Protein AF-0000000082426407 (afdb_homodimer)

Secondary structure (DSSP, 8-state):
--EEEEEEEEGGG---HHHHHHHHHHHHHHHHHHHHHH-HHHHHHHHHTT--EEEEEES-HHHHHHHHHHHHHTT--EEEEE--SSSSS-TT-EEEEEEEEEEHHHHHHHHTTPEEP-/--EEEEEEEEGGG---HHHHHHHHHHHHHHHHHHHHHH-HHHHHHHHHTT--EEEEEES-HHHHHHHHHHHHHTT--EEEEE--SSSSS-TT-EEEEEEEEEEHHHHHHHHTTPEEP-

Sequence (236 aa):
MEFKQSIVIRSDLKMSCGKIAAQAAHASVTALLEAMERRREWVEAWLNQGQKKVVLEVSSLAELGGLANKAASLGLPHSVISDAGFTELEPGTVTALGVGPAPRDLVDRVTGSLRLLRMEFKQSIVIRSDLKMSCGKIAAQAAHASVTALLEAMERRREWVEAWLNQGQKKVVLEVSSLAELGGLANKAASLGLPHSVISDAGFTELEPGTVTALGVGPAPRDLVDRVTGSLRLLR

Foldseek 3Di:
DAWEKEKEWAPQLVDDPVVRVVQSVV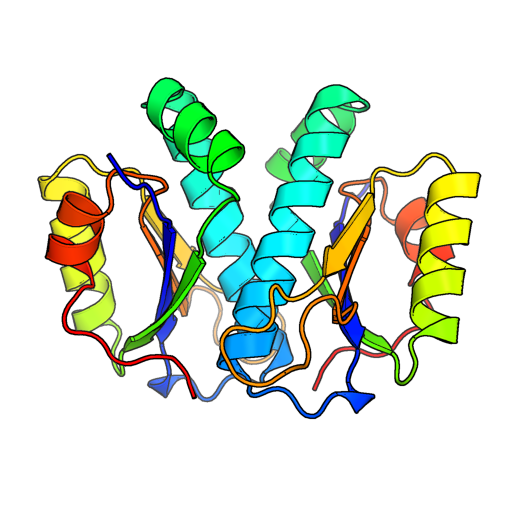FAVQLLVQCCVPPVVLSVRCVVRPHHYFYFYDHDPVLQVQLVVLLVVLVWRKDWDFDCDPDSDHGRHTTMMMTDRDPPVSNCVRDVVTHGDD/DAWEKEKEWAPQLVDDPVVRVVQSVVFAVQLLVQCCVPPVVLSVRCVVRPHHYFYFYDHDPVLQVQLVVLLVVLVWRKDWDFDCPPPRDHGRHTTMMMTDRDPPVSNCVRDVVTDGDD

Radius of gyration: 16.36 Å; Cα contacts (8 Å, |Δi|>4): 542; chains: 2; bounding box: 34×45×41 Å

Nearest PDB structures (foldseek):
  2d3k-assembly1_B  TM=9.738E-01  e=1.039E-17  Pyrococcus horikoshii OT3
  1xty-assembly2_D  TM=9.705E-01  e=1.523E-15  Saccharolobus solfataricus P2
  2zv3-assembly3_F  TM=9.609E-01  e=8.029E-15  Methanocaldococcus jannaschii DSM 2661
  1q7s-assembly3_A  TM=9.358E-01  e=2.327E-14  Homo sapiens
  1rlk-assembly1_A  TM=9.337E-01  e=1.227E-13  Thermoplasma acidophilum

pLDDT: mean 96.01, std 6.46, range [61.06, 98.94]

Organism: NCBI:txid62609

Structure (mmCIF, N/CA/C/O backbone):
data_AF-0000000082426407-model_v1
#
loop_
_entity.id
_entity.type
_entity.pdbx_description
1 polymer 'Peptidyl-tRNA hydrolase'
#
loop_
_atom_site.group_PDB
_atom_site.id
_atom_site.type_symbol
_atom_site.label_atom_id
_atom_site.label_alt_id
_atom_site.label_comp_id
_atom_site.label_asym_id
_atom_site.label_entity_id
_atom_site.label_seq_id
_atom_site.pdbx_PDB_ins_code
_atom_site.Cartn_x
_atom_site.Cartn_y
_atom_site.Cartn_z
_atom_site.occupancy
_atom_site.B_iso_or_equiv
_atom_site.auth_seq_id
_atom_site.auth_comp_id
_atom_site.auth_asym_id
_atom_site.auth_atom_id
_atom_site.pdbx_PDB_model_num
ATOM 1 N N . MET A 1 1 ? 9.852 5.77 21.594 1 92 1 MET A N 1
ATOM 2 C CA . MET A 1 1 ? 9.141 6.598 20.625 1 92 1 MET A CA 1
ATOM 3 C C . MET A 1 1 ? 8.484 5.734 19.547 1 92 1 MET A C 1
ATOM 5 O O . MET A 1 1 ? 9.117 4.82 19 1 92 1 MET A O 1
ATOM 9 N N . GLU A 1 2 ? 7.191 5.996 19.297 1 97.25 2 GLU A N 1
ATOM 10 C CA . GLU A 1 2 ? 6.449 5.191 18.328 1 97.25 2 GLU A CA 1
ATOM 11 C C . GLU A 1 2 ? 6.484 5.824 16.938 1 97.25 2 GLU A C 1
ATOM 13 O O . GLU A 1 2 ? 6.531 7.051 16.812 1 97.25 2 GLU A O 1
ATOM 18 N N . PHE A 1 3 ? 6.52 5.012 15.961 1 98.62 3 PHE A N 1
ATOM 19 C CA . PHE A 1 3 ? 6.531 5.473 14.578 1 98.62 3 PHE A CA 1
ATOM 20 C C . PHE A 1 3 ? 5.328 4.926 13.812 1 98.62 3 PHE A C 1
ATOM 22 O O . PHE A 1 3 ? 4.844 3.83 14.109 1 98.62 3 PHE A O 1
ATOM 29 N N . LYS A 1 4 ? 4.855 5.719 12.859 1 98.69 4 LYS A N 1
ATOM 30 C CA . LYS A 1 4 ? 3.754 5.242 12.023 1 98.69 4 LYS A CA 1
ATOM 31 C C . LYS A 1 4 ? 3.766 5.914 10.656 1 98.69 4 LYS A C 1
ATOM 33 O O . LYS A 1 4 ? 4.508 6.871 10.438 1 98.69 4 LYS A O 1
ATOM 38 N N . GLN A 1 5 ? 3.102 5.398 9.773 1 98.81 5 GLN A N 1
ATOM 39 C CA . GLN A 1 5 ? 2.762 5.996 8.484 1 98.81 5 GLN A CA 1
ATOM 40 C C . GLN A 1 5 ? 1.252 6.156 8.336 1 98.81 5 GLN A C 1
ATOM 42 O O . GLN A 1 5 ? 0.488 5.266 8.711 1 98.81 5 GLN A O 1
ATOM 47 N N . SER A 1 6 ? 0.784 7.273 7.863 1 98.88 6 SER A N 1
ATOM 48 C CA . SER A 1 6 ? -0.624 7.516 7.562 1 98.88 6 SER A CA 1
ATOM 49 C C . SER A 1 6 ? -0.847 7.668 6.059 1 98.88 6 SER A C 1
ATOM 51 O O . SER A 1 6 ? -0.08 8.352 5.383 1 98.88 6 SER A O 1
ATOM 53 N N . ILE A 1 7 ? -1.819 6.992 5.59 1 98.94 7 ILE A N 1
ATOM 54 C CA . ILE A 1 7 ? -2.248 7.094 4.199 1 98.94 7 ILE A CA 1
ATOM 55 C C . ILE A 1 7 ? -3.633 7.734 4.133 1 98.94 7 ILE A C 1
ATOM 57 O O . ILE A 1 7 ? -4.57 7.27 4.785 1 98.94 7 ILE A O 1
ATOM 61 N N . VAL A 1 8 ? -3.777 8.781 3.41 1 98.94 8 VAL A N 1
ATOM 62 C CA . VAL A 1 8 ? -5.023 9.531 3.328 1 98.94 8 VAL A CA 1
ATOM 63 C C . VAL A 1 8 ? -5.629 9.383 1.932 1 98.94 8 VAL A C 1
ATOM 65 O O . VAL A 1 8 ? -4.973 9.68 0.931 1 98.94 8 VAL A O 1
ATOM 68 N N . ILE A 1 9 ? -6.883 8.977 1.89 1 98.69 9 ILE A N 1
ATOM 69 C CA . ILE A 1 9 ? -7.57 8.711 0.632 1 98.69 9 ILE A CA 1
ATOM 70 C C . ILE A 1 9 ? -8.672 9.742 0.412 1 98.69 9 ILE A C 1
ATOM 72 O O . ILE A 1 9 ? -9.398 10.094 1.344 1 98.69 9 ILE A O 1
ATOM 76 N N . ARG A 1 10 ? -8.742 10.25 -0.786 1 97.5 10 ARG A N 1
ATOM 77 C CA . ARG A 1 10 ? -9.883 11.078 -1.16 1 97.5 10 ARG A CA 1
ATOM 78 C C . ARG A 1 10 ? -11.125 10.227 -1.386 1 97.5 10 ARG A C 1
ATOM 80 O O . ARG A 1 10 ? -11.219 9.508 -2.383 1 97.5 10 ARG A O 1
ATOM 87 N N . SER A 1 11 ? -12.055 10.398 -0.558 1 96 11 SER A N 1
ATOM 88 C CA . SER A 1 11 ? -13.234 9.531 -0.584 1 96 11 SER A CA 1
ATOM 89 C C . SER A 1 11 ? -14.336 10.125 -1.456 1 96 11 SER A C 1
ATOM 91 O O . SER A 1 11 ? -15.305 9.438 -1.791 1 96 11 SER A O 1
ATOM 93 N N . ASP A 1 12 ? -14.211 11.32 -1.872 1 95.44 12 ASP A N 1
ATOM 94 C CA . ASP A 1 12 ? -15.211 11.969 -2.715 1 95.44 12 ASP A CA 1
ATOM 95 C C . ASP A 1 12 ? -15.133 11.453 -4.148 1 95.44 12 ASP A C 1
ATOM 97 O O . ASP A 1 12 ? -16.062 11.641 -4.934 1 95.44 12 ASP A O 1
ATOM 101 N N . LEU A 1 13 ? -14.055 10.789 -4.594 1 94.12 13 LEU A N 1
ATOM 102 C CA . LEU A 1 13 ? -13.812 10.359 -5.965 1 94.12 13 LEU A CA 1
ATOM 103 C C . LEU A 1 13 ? -14.57 9.078 -6.277 1 94.12 13 LEU A C 1
ATOM 105 O O . LEU A 1 13 ? -14.688 8.688 -7.438 1 94.12 13 LEU A O 1
ATOM 109 N N . LYS A 1 14 ? -15.25 8.391 -5.371 1 86.88 14 LYS A N 1
ATOM 110 C CA . LYS A 1 14 ? -16.031 7.164 -5.527 1 86.88 14 LYS A CA 1
ATOM 111 C C . LYS A 1 14 ? -15.203 6.078 -6.215 1 86.88 14 LYS A C 1
ATOM 113 O O . LYS A 1 14 ? -15.648 5.488 -7.199 1 86.88 14 LYS A O 1
ATOM 118 N N . MET A 1 15 ? -14.117 5.863 -5.754 1 93.5 15 MET A N 1
ATOM 119 C CA . MET A 1 15 ? -13.242 4.801 -6.238 1 93.5 15 MET A CA 1
ATOM 120 C C . MET A 1 15 ? -13.672 3.447 -5.691 1 93.5 15 MET A C 1
ATOM 122 O O . MET A 1 15 ? -14.188 3.359 -4.574 1 93.5 15 MET A O 1
ATOM 126 N N . SER A 1 16 ? -13.461 2.426 -6.512 1 94.19 16 SER A N 1
ATOM 127 C CA . SER A 1 16 ? -13.672 1.07 -6.016 1 94.19 16 SER A CA 1
ATOM 128 C C . SER A 1 16 ? -12.68 0.726 -4.906 1 94.19 16 SER A C 1
ATOM 130 O O . SER A 1 16 ? -11.656 1.397 -4.75 1 94.19 16 SER A O 1
ATOM 132 N N . CYS A 1 17 ? -12.945 -0.275 -4.141 1 95.69 17 CYS A N 1
ATOM 133 C CA . CYS A 1 17 ? -12.047 -0.706 -3.07 1 95.69 17 CYS A CA 1
ATOM 134 C C . CYS A 1 17 ? -10.695 -1.122 -3.627 1 95.69 17 CYS A C 1
ATOM 136 O O . CYS A 1 17 ? -9.656 -0.822 -3.033 1 95.69 17 CYS A O 1
ATOM 138 N N . GLY A 1 18 ? -10.711 -1.78 -4.75 1 95.88 18 GLY A N 1
ATOM 139 C CA . GLY A 1 18 ? -9.469 -2.168 -5.387 1 95.88 18 GLY A CA 1
ATOM 140 C C . GLY A 1 18 ? -8.609 -0.983 -5.797 1 95.88 18 GLY A C 1
ATOM 141 O O . GLY A 1 18 ? -7.398 -0.983 -5.586 1 95.88 18 GLY A O 1
ATOM 142 N N . LYS A 1 19 ? -9.234 -0.017 -6.391 1 95 19 LYS A N 1
ATOM 143 C CA . LYS A 1 19 ? -8.523 1.195 -6.793 1 95 19 LYS A CA 1
ATOM 144 C C . LYS A 1 19 ? -7.977 1.94 -5.578 1 95 19 LYS A C 1
ATOM 146 O O . LYS A 1 19 ? -6.852 2.443 -5.609 1 95 19 LYS A O 1
ATOM 151 N N . ILE A 1 20 ? -8.758 1.976 -4.531 1 96.75 20 ILE A N 1
ATOM 152 C CA . ILE A 1 20 ? -8.32 2.613 -3.291 1 96.75 20 ILE A CA 1
ATOM 153 C C . ILE A 1 20 ? -7.09 1.896 -2.746 1 96.75 20 ILE A C 1
ATOM 155 O O . ILE A 1 20 ? -6.113 2.539 -2.361 1 96.75 20 ILE A O 1
ATOM 159 N N . ALA A 1 21 ? -7.137 0.637 -2.76 1 97.88 21 ALA A N 1
ATOM 160 C CA . ALA A 1 21 ? -6.02 -0.165 -2.27 1 97.88 21 ALA A CA 1
ATOM 161 C C . ALA A 1 21 ? -4.758 0.093 -3.09 1 97.88 21 ALA A C 1
ATOM 163 O O . ALA A 1 21 ? -3.662 0.218 -2.533 1 97.88 21 ALA A O 1
ATOM 164 N N . ALA A 1 22 ? -4.906 0.185 -4.375 1 97.12 22 ALA A N 1
ATOM 165 C CA . ALA A 1 22 ? -3.768 0.455 -5.25 1 97.12 22 ALA A CA 1
ATOM 166 C C . ALA A 1 22 ? -3.162 1.824 -4.957 1 97.12 22 ALA A C 1
ATOM 168 O O . ALA A 1 22 ? -1.939 1.959 -4.855 1 97.12 22 ALA A O 1
ATOM 169 N N . GLN A 1 23 ? -3.998 2.793 -4.836 1 97.31 23 GLN A N 1
ATOM 170 C CA . GLN A 1 23 ? -3.523 4.148 -4.574 1 97.31 23 GLN A CA 1
ATOM 171 C C . GLN A 1 23 ? -2.898 4.254 -3.186 1 97.31 23 GLN A C 1
ATOM 173 O O . GLN A 1 23 ? -1.909 4.961 -2.996 1 97.31 23 GLN A O 1
ATOM 178 N N . ALA A 1 24 ? -3.486 3.568 -2.215 1 98.56 24 ALA A N 1
ATOM 179 C CA . ALA A 1 24 ? -2.904 3.52 -0.877 1 98.56 24 ALA A CA 1
ATOM 180 C C . ALA A 1 24 ? -1.506 2.91 -0.91 1 98.56 24 ALA A C 1
ATOM 182 O O . ALA A 1 24 ? -0.585 3.42 -0.265 1 98.56 24 ALA A O 1
ATOM 183 N N . ALA A 1 25 ? -1.364 1.836 -1.654 1 98.75 25 ALA A N 1
ATOM 184 C CA . ALA A 1 25 ? -0.064 1.188 -1.796 1 98.75 25 ALA A CA 1
ATOM 185 C C . ALA A 1 25 ? 0.946 2.121 -2.457 1 98.75 25 ALA A C 1
ATOM 187 O O . ALA A 1 25 ? 2.102 2.195 -2.035 1 98.75 25 ALA A O 1
ATOM 188 N N . HIS A 1 26 ? 0.538 2.822 -3.486 1 98.44 26 HIS A N 1
ATOM 189 C CA . HIS A 1 26 ? 1.415 3.789 -4.137 1 98.44 26 HIS A CA 1
ATOM 190 C C . HIS A 1 26 ? 1.879 4.859 -3.152 1 98.44 26 HIS A C 1
ATOM 192 O O . HIS A 1 26 ? 3.072 5.164 -3.074 1 98.44 26 HIS A O 1
ATOM 198 N N . ALA A 1 27 ? 0.91 5.422 -2.412 1 98.75 27 ALA A N 1
ATOM 199 C CA . ALA A 1 27 ? 1.224 6.477 -1.452 1 98.75 27 ALA A CA 1
ATOM 200 C C . ALA A 1 27 ? 2.195 5.977 -0.386 1 98.75 27 ALA A C 1
ATOM 202 O O . ALA A 1 27 ? 3.152 6.672 -0.036 1 98.75 27 ALA A O 1
ATOM 203 N N . SER A 1 28 ? 1.926 4.797 0.072 1 98.88 28 SER A N 1
ATOM 204 C CA . SER A 1 28 ? 2.754 4.199 1.114 1 98.88 28 SER A CA 1
ATOM 205 C C . SER A 1 28 ? 4.184 3.994 0.631 1 98.88 28 SER A C 1
ATOM 207 O O . SER A 1 28 ? 5.137 4.402 1.301 1 98.88 28 SER A O 1
ATOM 209 N N . VAL A 1 29 ? 4.352 3.416 -0.511 1 98.81 29 VAL A N 1
ATOM 210 C CA . VAL A 1 29 ? 5.668 3.088 -1.059 1 98.81 29 VAL A CA 1
ATOM 211 C C . VAL A 1 29 ? 6.438 4.371 -1.353 1 98.81 29 VAL A C 1
ATOM 213 O O . VAL A 1 29 ? 7.605 4.504 -0.974 1 98.81 29 VAL A O 1
ATOM 216 N N . THR A 1 30 ? 5.781 5.312 -2.012 1 98.56 30 THR A N 1
ATOM 217 C CA . THR A 1 30 ? 6.465 6.535 -2.416 1 98.56 30 THR A CA 1
ATOM 218 C C . THR A 1 30 ? 6.902 7.34 -1.196 1 98.56 30 THR A C 1
ATOM 220 O O . THR A 1 30 ? 8.016 7.863 -1.159 1 98.56 30 THR A O 1
ATOM 223 N N . ALA A 1 31 ? 6.059 7.383 -0.186 1 98.81 31 ALA A N 1
ATOM 224 C CA . ALA A 1 31 ? 6.426 8.07 1.047 1 98.81 31 ALA A CA 1
ATOM 225 C C . ALA A 1 31 ? 7.586 7.367 1.745 1 98.81 31 ALA A C 1
ATOM 227 O O . ALA A 1 31 ? 8.477 8.016 2.291 1 98.81 31 ALA A O 1
ATOM 228 N N . LEU A 1 32 ? 7.535 6.074 1.732 1 98.81 32 LEU A N 1
ATOM 229 C CA . LEU A 1 32 ? 8.617 5.297 2.322 1 98.81 32 LEU A CA 1
ATOM 230 C C . LEU A 1 32 ? 9.938 5.578 1.614 1 98.81 32 LEU A C 1
ATOM 232 O O . LEU A 1 32 ? 10.969 5.777 2.266 1 98.81 32 LEU A O 1
ATOM 236 N N . LEU A 1 33 ? 9.914 5.555 0.314 1 98.5 33 LEU A N 1
ATOM 237 C CA . LEU A 1 33 ? 11.133 5.785 -0.458 1 98.5 33 LEU A CA 1
ATOM 238 C C . LEU A 1 33 ? 11.703 7.172 -0.172 1 98.5 33 LEU A C 1
ATOM 240 O O . LEU A 1 33 ? 12.914 7.332 -0.042 1 98.5 33 LEU A O 1
ATOM 244 N N . GLU A 1 34 ? 10.812 8.125 -0.078 1 98.31 34 GLU A N 1
ATOM 245 C CA . GLU A 1 34 ? 11.266 9.461 0.311 1 98.31 34 GLU A CA 1
ATOM 246 C C . GLU A 1 34 ? 11.898 9.445 1.699 1 98.31 34 GLU A C 1
ATOM 248 O O . GLU A 1 34 ? 12.945 10.047 1.914 1 98.31 34 GLU A O 1
ATOM 253 N N . ALA A 1 35 ? 11.281 8.789 2.596 1 98.69 35 ALA A N 1
ATOM 254 C CA . ALA A 1 35 ? 11.781 8.703 3.967 1 98.69 35 ALA A CA 1
ATOM 255 C C . ALA A 1 35 ? 13.141 8.016 4.012 1 98.69 35 ALA A C 1
ATOM 257 O O . ALA A 1 35 ? 14.008 8.391 4.809 1 98.69 35 ALA A O 1
ATOM 258 N N . MET A 1 36 ? 13.281 7.004 3.221 1 98.25 36 MET A N 1
ATOM 259 C CA . MET A 1 36 ? 14.555 6.285 3.17 1 98.25 36 MET A CA 1
ATOM 260 C C . MET A 1 36 ? 15.688 7.211 2.756 1 98.25 36 MET A C 1
ATOM 262 O O . MET A 1 36 ? 16.812 7.062 3.225 1 98.25 36 MET A O 1
ATOM 266 N N . GLU A 1 37 ? 15.359 8.125 1.892 1 97.19 37 GLU A N 1
ATOM 267 C CA . GLU A 1 37 ? 16.359 9.062 1.404 1 97.19 37 GLU A CA 1
ATOM 268 C C . GLU A 1 37 ? 16.656 10.141 2.445 1 97.19 37 GLU A C 1
ATOM 270 O O . GLU A 1 37 ? 17.812 10.555 2.607 1 97.19 37 GLU A O 1
ATOM 275 N N . ARG A 1 38 ? 15.688 10.531 3.201 1 97.25 38 ARG A N 1
ATOM 276 C CA . ARG A 1 38 ? 15.812 11.742 4.004 1 97.25 38 ARG A CA 1
ATOM 277 C C . ARG A 1 38 ? 15.945 11.406 5.484 1 97.25 38 ARG A C 1
ATOM 279 O O . ARG A 1 38 ? 16.531 12.172 6.25 1 97.25 38 ARG A O 1
ATOM 286 N N . ARG A 1 39 ? 15.297 10.367 5.867 1 97.88 39 ARG A N 1
ATOM 287 C CA . ARG A 1 39 ? 15.195 10.008 7.277 1 97.88 39 ARG A CA 1
ATOM 288 C C . ARG A 1 39 ? 15.297 8.5 7.469 1 97.88 39 ARG A C 1
ATOM 290 O O . ARG A 1 39 ? 14.414 7.883 8.07 1 97.88 39 ARG A O 1
ATOM 297 N N . ARG A 1 40 ? 16.438 7.93 7.137 1 97.88 40 ARG A N 1
ATOM 298 C CA . ARG A 1 40 ? 16.609 6.484 7.148 1 97.88 40 ARG A CA 1
ATOM 299 C C . ARG A 1 40 ? 16.406 5.918 8.547 1 97.88 40 ARG A C 1
ATOM 301 O O . ARG A 1 40 ? 15.898 4.809 8.711 1 97.88 40 ARG A O 1
ATOM 308 N N . GLU A 1 41 ? 16.812 6.668 9.578 1 98.25 41 GLU A N 1
ATOM 309 C CA . GLU A 1 41 ? 16.688 6.211 10.953 1 98.25 41 GLU A CA 1
ATOM 310 C C . GLU A 1 41 ? 15.211 6.043 11.344 1 98.25 41 GLU A C 1
ATOM 312 O O . GLU A 1 41 ? 14.875 5.164 12.141 1 98.25 41 GLU A O 1
ATOM 317 N N . TRP A 1 42 ? 14.367 6.887 10.852 1 98.62 42 TRP A N 1
ATOM 318 C CA . TRP A 1 42 ? 12.938 6.762 11.117 1 98.62 42 TRP A CA 1
ATOM 319 C C . TRP A 1 42 ? 12.367 5.504 10.469 1 98.62 42 TRP A C 1
ATOM 321 O O . TRP A 1 42 ? 11.547 4.812 11.07 1 98.62 42 TRP A O 1
ATOM 331 N N . VAL A 1 43 ? 12.828 5.254 9.219 1 98.62 43 VAL A N 1
ATOM 332 C CA . VAL A 1 43 ? 12.383 4.066 8.5 1 98.62 43 VAL A CA 1
ATOM 333 C C . VAL A 1 43 ? 12.789 2.811 9.266 1 98.62 43 VAL A C 1
ATOM 335 O O . VAL A 1 43 ? 11.977 1.907 9.469 1 98.62 43 VAL A O 1
ATOM 338 N N . GLU A 1 44 ? 14.016 2.793 9.742 1 98.38 44 GLU A N 1
ATOM 339 C CA . GLU A 1 44 ? 14.516 1.638 10.484 1 98.38 44 GLU A CA 1
ATOM 340 C C . GLU A 1 44 ? 13.727 1.428 11.773 1 98.38 44 GLU A C 1
ATOM 342 O O . GLU A 1 44 ? 13.383 0.296 12.117 1 98.38 44 GLU A O 1
ATOM 347 N N . ALA A 1 45 ? 13.484 2.475 12.461 1 98.56 45 ALA A N 1
ATOM 348 C CA . ALA A 1 45 ? 12.695 2.391 13.688 1 98.56 45 ALA A CA 1
ATOM 349 C C . ALA A 1 45 ? 11.281 1.897 13.406 1 98.56 45 ALA A C 1
ATOM 351 O O . ALA A 1 45 ? 10.766 1.033 14.117 1 98.56 45 ALA A O 1
ATOM 352 N N . TRP A 1 46 ? 10.727 2.424 12.406 1 98.62 46 TRP A N 1
ATOM 353 C CA . TRP A 1 46 ? 9.383 2.053 11.984 1 98.62 46 TRP A CA 1
ATOM 354 C C . TRP A 1 46 ? 9.32 0.58 11.594 1 98.62 46 TRP A C 1
ATOM 356 O O . TRP A 1 46 ? 8.398 -0.135 12 1 98.62 46 TRP A O 1
ATOM 366 N N . LEU A 1 47 ? 10.289 0.13 10.812 1 97.75 47 LEU A N 1
ATOM 367 C CA . LEU A 1 47 ? 10.375 -1.274 10.43 1 97.75 47 LEU A CA 1
ATOM 368 C C . LEU A 1 47 ? 10.508 -2.17 11.656 1 97.75 47 LEU A C 1
ATOM 370 O O . LEU A 1 47 ? 9.812 -3.186 11.766 1 97.75 47 LEU A O 1
ATOM 374 N N . ASN A 1 48 ? 11.234 -1.742 12.594 1 97.5 48 ASN A N 1
ATOM 375 C CA . ASN A 1 48 ? 11.516 -2.529 13.789 1 97.5 48 ASN A CA 1
ATOM 376 C C . ASN A 1 48 ? 10.32 -2.551 14.734 1 97.5 48 ASN A C 1
ATOM 378 O O . ASN A 1 48 ? 10.266 -3.369 15.656 1 97.5 48 ASN A O 1
ATOM 382 N N . GLN A 1 49 ? 9.375 -1.655 14.477 1 97 49 GLN A N 1
ATOM 383 C CA . GLN A 1 49 ? 8.227 -1.557 15.375 1 97 49 GLN A CA 1
ATOM 384 C C . GLN A 1 49 ? 6.973 -2.152 14.734 1 97 49 GLN A C 1
ATOM 386 O O . GLN A 1 49 ? 5.863 -1.958 15.234 1 97 49 GLN A O 1
ATOM 391 N N . GLY A 1 50 ? 7.168 -2.777 13.547 1 94.25 50 GLY A N 1
ATOM 392 C CA . GLY A 1 50 ? 6.051 -3.502 12.969 1 94.25 50 GLY A CA 1
ATOM 393 C C . GLY A 1 50 ? 5.375 -2.75 11.836 1 94.25 50 GLY A C 1
ATOM 394 O O . GLY A 1 50 ? 4.305 -3.148 11.375 1 94.25 50 GLY A O 1
ATOM 395 N N . GLN A 1 51 ? 5.883 -1.561 11.445 1 96.94 51 GLN A N 1
ATOM 396 C CA . GLN A 1 51 ? 5.426 -0.81 10.281 1 96.94 51 GLN A CA 1
ATOM 397 C C . GLN A 1 51 ? 3.973 -0.371 10.445 1 96.94 51 GLN A C 1
ATOM 399 O O . GLN A 1 51 ? 3.139 -0.637 9.578 1 96.94 51 GLN A O 1
ATOM 404 N N . LYS A 1 52 ? 3.662 0.222 11.57 1 96.81 52 LYS A N 1
ATOM 405 C CA . LYS A 1 52 ? 2.293 0.661 11.82 1 96.81 52 LYS A CA 1
ATOM 406 C C . LYS A 1 52 ? 1.805 1.594 10.719 1 96.81 52 LYS A C 1
ATOM 408 O O . LYS A 1 52 ? 2.461 2.588 10.406 1 96.81 52 LYS A O 1
ATOM 413 N N . LYS A 1 53 ? 0.622 1.228 10.125 1 97.62 53 LYS A N 1
ATOM 414 C CA . LYS A 1 53 ? -0.026 2.031 9.094 1 97.62 53 LYS A CA 1
ATOM 415 C C . LYS A 1 53 ? -1.5 2.26 9.422 1 97.62 53 LYS A C 1
ATOM 417 O O . LYS A 1 53 ? -2.176 1.358 9.922 1 97.62 53 LYS A O 1
ATOM 422 N N . VAL A 1 54 ? -1.945 3.424 9.055 1 96.81 54 VAL A N 1
ATOM 423 C CA . VAL A 1 54 ? -3.365 3.736 9.18 1 96.81 54 VAL A CA 1
ATOM 424 C C . VAL A 1 54 ? -3.865 4.371 7.883 1 96.81 54 VAL A C 1
ATOM 426 O O . VAL A 1 54 ? -3.156 5.164 7.258 1 96.81 54 VAL A O 1
ATOM 429 N N . VAL A 1 55 ? -5.035 3.977 7.48 1 98.44 55 VAL A N 1
ATOM 430 C CA . VAL A 1 55 ? -5.641 4.543 6.281 1 98.44 55 VAL A CA 1
ATOM 431 C C . VAL A 1 55 ? -6.82 5.434 6.664 1 98.44 55 VAL A C 1
ATOM 433 O O . VAL A 1 55 ? -7.781 4.965 7.277 1 98.44 55 VAL A O 1
ATOM 436 N N . LEU A 1 56 ? -6.691 6.648 6.305 1 98.75 56 LEU A N 1
ATOM 437 C CA . LEU A 1 56 ? -7.645 7.695 6.652 1 98.75 56 LEU A CA 1
ATOM 438 C C . LEU A 1 56 ? -8.305 8.266 5.402 1 98.75 56 LEU A C 1
ATOM 440 O O . LEU A 1 56 ? -7.984 7.855 4.285 1 98.75 56 LEU A O 1
ATOM 444 N N . GLU A 1 57 ? -9.344 9.156 5.629 1 98.44 57 GLU A N 1
ATOM 445 C CA . GLU A 1 57 ? -10.016 9.695 4.449 1 98.44 57 GLU A CA 1
ATOM 446 C C . GLU A 1 57 ? -10.25 11.195 4.586 1 98.44 57 GLU A C 1
ATOM 448 O O . GLU A 1 57 ? -10.336 11.719 5.699 1 98.44 57 GLU A O 1
ATOM 453 N N . VAL A 1 58 ? -10.258 11.836 3.492 1 98.31 58 VAL A N 1
ATOM 454 C CA . VAL A 1 58 ? -10.734 13.203 3.318 1 98.31 58 VAL A CA 1
ATOM 455 C C . VAL A 1 58 ? -11.75 13.258 2.184 1 98.31 58 VAL A C 1
ATOM 457 O O . VAL A 1 58 ? -11.844 12.328 1.377 1 98.31 58 VAL A O 1
ATOM 460 N N . SER A 1 59 ? -12.492 14.383 2.117 1 96.69 59 SER A N 1
ATOM 461 C CA . SER A 1 59 ? -13.594 14.406 1.155 1 96.69 59 SER A CA 1
ATOM 462 C C . SER A 1 59 ? -13.375 15.492 0.099 1 96.69 59 SER A C 1
ATOM 464 O O . SER A 1 59 ? -14.32 15.906 -0.576 1 96.69 59 SER A O 1
ATOM 466 N N . SER A 1 60 ? -12.078 16.016 -0.021 1 97.75 60 SER A N 1
ATOM 467 C CA . SER A 1 60 ? -11.852 17.031 -1.043 1 97.75 60 SER A CA 1
ATOM 468 C C . SER A 1 60 ? -10.359 17.156 -1.365 1 97.75 60 SER A C 1
ATOM 470 O O . SER A 1 60 ? -9.508 16.859 -0.53 1 97.75 60 SER A O 1
ATOM 472 N N . LEU A 1 61 ? -10.125 17.625 -2.568 1 97.62 61 LEU A N 1
ATOM 473 C CA . LEU A 1 61 ? -8.766 17.906 -3.002 1 97.62 61 LEU A CA 1
ATOM 474 C C . LEU A 1 61 ? -8.133 18.984 -2.129 1 97.62 61 LEU A C 1
ATOM 476 O O . LEU A 1 61 ? -6.957 18.906 -1.78 1 97.62 61 LEU A O 1
ATOM 480 N N . ALA A 1 62 ? -8.875 20.016 -1.775 1 98.38 62 ALA A N 1
ATOM 481 C CA . ALA A 1 62 ? -8.383 21.125 -0.954 1 98.38 62 ALA A CA 1
ATOM 482 C C . ALA A 1 62 ? -7.891 20.625 0.402 1 98.38 62 ALA A C 1
ATOM 484 O O . ALA A 1 62 ? -6.836 21.047 0.879 1 98.38 62 ALA A O 1
ATOM 485 N N . GLU A 1 63 ? -8.656 19.734 1.005 1 98.44 63 GLU A N 1
ATOM 486 C CA . GLU A 1 63 ? -8.266 19.172 2.295 1 98.44 63 GLU A CA 1
ATOM 487 C C . GLU A 1 63 ? -6.984 18.344 2.178 1 98.44 63 GLU A C 1
ATOM 489 O O . GLU A 1 63 ? -6.078 18.484 3 1 98.44 63 GLU A O 1
ATOM 494 N N . LEU A 1 64 ? -6.922 17.516 1.177 1 98.69 64 LEU A N 1
ATOM 495 C CA . LEU A 1 64 ? -5.723 16.719 0.962 1 98.69 64 LEU A CA 1
ATOM 496 C C . LEU A 1 64 ? -4.508 17.594 0.73 1 98.69 64 LEU A C 1
ATOM 498 O O . LEU A 1 64 ? -3.436 17.344 1.289 1 98.69 64 LEU A O 1
ATOM 502 N N . GLY A 1 65 ? -4.738 18.594 -0.102 1 98.62 65 GLY A N 1
ATOM 503 C CA . GLY A 1 65 ? -3.666 19.531 -0.367 1 98.62 65 GLY A CA 1
ATOM 504 C C . GLY A 1 65 ? -3.186 20.25 0.877 1 98.62 65 GLY A C 1
ATOM 505 O O . GLY A 1 65 ? -1.984 20.469 1.051 1 98.62 65 GLY A O 1
ATOM 506 N N . GLY A 1 66 ? -4.121 20.656 1.711 1 98.75 66 GLY A N 1
ATOM 507 C CA . GLY A 1 66 ? -3.764 21.281 2.977 1 98.75 66 GLY A CA 1
ATOM 508 C C . GLY A 1 66 ? -2.914 20.391 3.859 1 98.75 66 GLY A C 1
ATOM 509 O O . GLY A 1 66 ? -1.962 20.844 4.488 1 98.75 66 GLY A O 1
ATOM 510 N N . LEU A 1 67 ? -3.209 19.156 3.883 1 98.88 67 LEU A N 1
ATOM 511 C CA . LEU A 1 67 ? -2.445 18.188 4.668 1 98.88 67 LEU A CA 1
ATOM 512 C C . LEU A 1 67 ? -1.046 18 4.086 1 98.88 67 LEU A C 1
ATOM 514 O O . LEU A 1 67 ? -0.066 17.922 4.832 1 98.88 67 LEU A O 1
ATOM 518 N N . ALA A 1 68 ? -0.978 17.906 2.777 1 98.88 68 ALA A N 1
ATOM 519 C CA . ALA A 1 68 ? 0.319 17.766 2.117 1 98.88 68 ALA A CA 1
ATOM 520 C C . ALA A 1 68 ? 1.224 18.953 2.443 1 98.88 68 ALA A C 1
ATOM 522 O O . ALA A 1 68 ? 2.406 18.781 2.742 1 98.88 68 ALA A O 1
ATOM 523 N N . ASN A 1 69 ? 0.646 20.141 2.387 1 98.81 69 ASN A N 1
ATOM 524 C CA . ASN A 1 69 ? 1.393 21.359 2.713 1 98.81 69 ASN A CA 1
ATOM 525 C C . ASN A 1 69 ? 1.873 21.344 4.16 1 98.81 69 ASN A C 1
ATOM 527 O O . ASN A 1 69 ? 2.996 21.766 4.453 1 98.81 69 ASN A O 1
ATOM 531 N N . LYS A 1 70 ? 1.012 20.906 4.988 1 98.75 70 LYS A N 1
ATOM 532 C CA . LYS A 1 70 ? 1.378 20.828 6.398 1 98.75 70 LYS A CA 1
ATOM 533 C C . LYS A 1 70 ? 2.516 19.828 6.613 1 98.75 70 LYS A C 1
ATOM 535 O O . LYS A 1 70 ? 3.463 20.109 7.348 1 98.75 70 LYS A O 1
ATOM 540 N N . ALA A 1 71 ? 2.455 18.688 5.98 1 98.81 71 ALA A N 1
ATOM 541 C CA . ALA A 1 71 ? 3.527 17.688 6.066 1 98.81 71 ALA A CA 1
ATOM 542 C C . ALA A 1 71 ? 4.848 18.281 5.574 1 98.81 71 ALA A C 1
ATOM 544 O O . ALA A 1 71 ? 5.891 18.094 6.207 1 98.81 71 ALA A O 1
ATOM 545 N N . ALA A 1 72 ? 4.723 18.953 4.473 1 98.56 72 ALA A N 1
ATOM 546 C CA . ALA A 1 72 ? 5.906 19.594 3.902 1 98.56 72 ALA A CA 1
ATOM 547 C C . ALA A 1 72 ? 6.492 20.625 4.863 1 98.56 72 ALA A C 1
ATOM 549 O O . ALA A 1 72 ? 7.711 20.688 5.051 1 98.56 72 ALA A O 1
ATOM 550 N N . SER A 1 73 ? 5.617 21.422 5.441 1 98.44 73 SER A N 1
ATOM 551 C CA . SER A 1 73 ? 6.055 22.484 6.336 1 98.44 73 SER A CA 1
ATOM 552 C C . SER A 1 73 ? 6.742 21.922 7.574 1 98.44 73 SER A C 1
ATOM 554 O O . SER A 1 73 ? 7.625 22.562 8.148 1 98.44 73 SER A O 1
ATOM 556 N N . LEU A 1 74 ? 6.426 20.719 7.973 1 98.19 74 LEU A N 1
ATOM 557 C CA . LEU A 1 74 ? 7.004 20.078 9.148 1 98.19 74 LEU A CA 1
ATOM 558 C C . LEU A 1 74 ? 8.211 19.234 8.766 1 98.19 74 LEU A C 1
ATOM 560 O O . LEU A 1 74 ? 8.836 18.609 9.625 1 98.19 74 LEU A O 1
ATOM 564 N N . GLY A 1 75 ? 8.461 19.156 7.457 1 97.94 75 GLY A N 1
ATOM 565 C CA . GLY A 1 75 ? 9.609 18.406 6.98 1 97.94 75 GLY A CA 1
ATOM 566 C C . GLY A 1 75 ? 9.391 16.906 7.027 1 97.94 75 GLY A C 1
ATOM 567 O O . GLY A 1 75 ? 10.359 16.141 7.117 1 97.94 75 GLY A O 1
ATOM 568 N N . LEU A 1 76 ? 8.219 16.516 7.066 1 98.69 76 LEU A N 1
ATOM 569 C CA . LEU A 1 76 ? 7.914 15.094 7.125 1 98.69 76 LEU A CA 1
ATOM 570 C C . LEU A 1 76 ? 7.988 14.469 5.738 1 98.69 76 LEU A C 1
ATOM 572 O O . LEU A 1 76 ? 7.555 15.07 4.754 1 98.69 76 LEU A O 1
ATOM 576 N N . PRO A 1 77 ? 8.594 13.281 5.641 1 98.69 77 PRO A N 1
ATOM 577 C CA . PRO A 1 77 ? 8.422 12.562 4.375 1 98.69 77 PRO A CA 1
ATOM 578 C C . PRO A 1 77 ? 6.953 12.391 3.986 1 98.69 77 PRO A C 1
ATOM 580 O O . PRO A 1 77 ? 6.117 12.086 4.84 1 98.69 77 PRO A O 1
ATOM 583 N N . HIS A 1 78 ? 6.598 12.617 2.746 1 98.81 78 HIS A N 1
ATOM 584 C CA . HIS A 1 78 ? 5.219 12.5 2.279 1 98.81 78 HIS A CA 1
ATOM 585 C C . HIS A 1 78 ? 5.164 12.328 0.765 1 98.81 78 HIS A C 1
ATOM 587 O O . HIS A 1 78 ? 6.168 12.539 0.077 1 98.81 78 HIS A O 1
ATOM 593 N N . SER A 1 79 ? 4.039 11.891 0.301 1 98.69 79 SER A N 1
ATOM 594 C CA . SER A 1 79 ? 3.834 11.672 -1.128 1 98.69 79 SER A CA 1
ATOM 595 C C . SER A 1 79 ? 2.4 11.992 -1.536 1 98.69 79 SER A C 1
ATOM 597 O O . SER A 1 79 ? 1.456 11.664 -0.812 1 98.69 79 SER A O 1
ATOM 599 N N . VAL A 1 80 ? 2.289 12.68 -2.557 1 98.62 80 VAL A N 1
ATOM 600 C CA . VAL A 1 80 ? 0.99 12.906 -3.182 1 98.62 80 VAL A CA 1
ATOM 601 C C . VAL A 1 80 ? 0.864 12.047 -4.438 1 98.62 80 VAL A C 1
ATOM 603 O O . VAL A 1 80 ? 1.725 12.102 -5.32 1 98.62 80 VAL A O 1
ATOM 606 N N . ILE A 1 81 ? -0.181 11.289 -4.469 1 98.06 81 ILE A N 1
ATOM 607 C CA . ILE A 1 81 ? -0.366 10.336 -5.555 1 98.06 81 ILE A CA 1
ATOM 608 C C . ILE A 1 81 ? -1.467 10.828 -6.492 1 98.06 81 ILE A C 1
ATOM 610 O O . ILE A 1 81 ? -2.52 11.281 -6.039 1 98.06 81 ILE A O 1
ATOM 614 N N . SER A 1 82 ? -1.209 10.719 -7.742 1 95.69 82 SER A N 1
ATOM 615 C CA . SER A 1 82 ? -2.197 11 -8.781 1 95.69 82 SER A CA 1
ATOM 616 C C . SER A 1 82 ? -2.451 9.773 -9.648 1 95.69 82 SER A C 1
ATOM 618 O O . SER A 1 82 ? -1.521 9.039 -9.977 1 95.69 82 SER A O 1
ATOM 620 N N . ASP A 1 83 ? -3.715 9.594 -9.953 1 90.88 83 ASP A N 1
ATOM 621 C CA . ASP A 1 83 ? -4.074 8.477 -10.82 1 90.88 83 ASP A CA 1
ATOM 622 C C . ASP A 1 83 ? -3.705 8.773 -12.273 1 90.88 83 ASP A C 1
ATOM 624 O O . ASP A 1 83 ? -3.965 9.867 -12.773 1 90.88 83 ASP A O 1
ATOM 628 N N . ALA A 1 84 ? -3.133 7.859 -12.969 1 80.38 84 ALA A N 1
ATOM 629 C CA . ALA A 1 84 ? -2.703 8.047 -14.352 1 80.38 84 ALA A CA 1
ATOM 630 C C . ALA A 1 84 ? -3.867 7.848 -15.32 1 80.38 84 ALA A C 1
ATOM 632 O O . ALA A 1 84 ? -3.742 8.117 -16.516 1 80.38 84 ALA A O 1
ATOM 633 N N . GLY A 1 85 ? -5.094 7.727 -14.828 1 65.62 85 GLY A N 1
ATOM 634 C CA . GLY A 1 85 ? -6.277 7.789 -15.664 1 65.62 85 GLY A CA 1
ATOM 635 C C . GLY A 1 85 ? -6.523 6.508 -16.438 1 65.62 85 GLY A C 1
ATOM 636 O O . GLY A 1 85 ? -7.113 6.535 -17.531 1 65.62 85 GLY A O 1
ATOM 637 N N . PHE A 1 86 ? -6.203 5.445 -16.156 1 61.38 86 PHE A N 1
ATOM 638 C CA . PHE A 1 86 ? -6.41 4.277 -17 1 61.38 86 PHE A CA 1
ATOM 639 C C . PHE A 1 86 ? -7.766 3.643 -16.719 1 61.38 86 PHE A C 1
ATOM 641 O O . PHE A 1 86 ? -8.281 2.885 -17.547 1 61.38 86 PHE A O 1
ATOM 648 N N . THR A 1 87 ? -8.281 4.086 -15.672 1 64.44 87 THR A N 1
ATOM 649 C CA . THR A 1 87 ? -9.516 3.35 -15.414 1 64.44 87 THR A CA 1
ATOM 650 C C . THR A 1 87 ? -10.633 4.297 -15 1 64.44 87 THR A C 1
ATOM 652 O O . THR A 1 87 ? -11.164 5.035 -15.836 1 64.44 87 THR A O 1
ATOM 655 N N . GLU A 1 88 ? -10.781 4.422 -13.727 1 75.25 88 GLU A N 1
ATOM 656 C CA . GLU A 1 88 ? -11.969 4.934 -13.047 1 75.25 88 GLU A CA 1
ATOM 657 C C . GLU A 1 88 ? -11.938 6.453 -12.953 1 75.25 88 GLU A C 1
ATOM 659 O O . GLU A 1 88 ? -12.984 7.098 -12.914 1 75.25 88 GLU A O 1
ATOM 664 N N . LEU A 1 89 ? -10.812 7.113 -13.078 1 85.38 89 LEU A N 1
ATOM 665 C CA . LEU A 1 89 ? -10.656 8.547 -12.828 1 85.38 89 LEU A CA 1
ATOM 666 C C . LEU A 1 89 ? -10.008 9.234 -14.023 1 85.38 89 LEU A C 1
ATOM 668 O O . LEU A 1 89 ? -9.352 8.586 -14.844 1 85.38 89 LEU A O 1
ATOM 672 N N . GLU A 1 90 ? -10.266 10.555 -14.055 1 86.88 90 GLU A N 1
ATOM 673 C CA . GLU A 1 90 ? -9.539 11.359 -15.031 1 86.88 90 GLU A CA 1
ATOM 674 C C . GLU A 1 90 ? -8.039 11.344 -14.75 1 86.88 90 GLU A C 1
ATOM 676 O O . GLU A 1 90 ? -7.621 11.383 -13.586 1 86.88 90 GLU A O 1
ATOM 681 N N . PRO A 1 91 ? -7.336 11.305 -15.789 1 88.19 91 PRO A N 1
ATOM 682 C CA . PRO A 1 91 ? -5.887 11.32 -15.578 1 88.19 91 PRO A CA 1
ATOM 683 C C . PRO A 1 91 ? -5.414 12.531 -14.781 1 88.19 91 PRO A C 1
ATOM 685 O O . PRO A 1 91 ? -5.918 13.641 -14.969 1 88.19 91 PRO A O 1
ATOM 688 N N . GLY A 1 92 ? -4.508 12.273 -13.859 1 91.31 92 GLY A N 1
ATOM 689 C CA . GLY A 1 92 ? -3.938 13.367 -13.094 1 91.31 92 GLY A CA 1
ATOM 690 C C . GLY A 1 92 ? -4.703 13.656 -11.812 1 91.31 92 GLY A C 1
ATOM 691 O O . GLY A 1 92 ? -4.293 14.508 -11.023 1 91.31 92 GLY A O 1
ATOM 692 N N . THR A 1 93 ? -5.801 12.953 -11.617 1 95.25 93 THR A N 1
ATOM 693 C CA . THR A 1 93 ? -6.582 13.156 -10.398 1 95.25 93 THR A CA 1
ATOM 694 C C . THR A 1 93 ? -5.785 12.742 -9.164 1 95.25 93 THR A C 1
ATOM 696 O O . THR A 1 93 ? -5.297 11.609 -9.086 1 95.25 93 THR A O 1
ATOM 699 N N . VAL A 1 94 ? -5.668 13.695 -8.234 1 97.44 94 VAL A N 1
ATOM 700 C CA . VAL A 1 94 ? -4.996 13.391 -6.977 1 97.44 94 VAL A CA 1
ATOM 701 C C . VAL A 1 94 ? -5.895 12.516 -6.109 1 97.44 94 VAL A C 1
ATOM 703 O O . VAL A 1 94 ? -7.051 12.859 -5.855 1 97.44 94 VAL A O 1
ATOM 706 N N . THR A 1 95 ? -5.336 11.43 -5.641 1 97.75 95 THR A N 1
ATOM 707 C CA . THR A 1 95 ? -6.211 10.438 -5.016 1 97.75 95 THR A CA 1
ATOM 708 C C . THR A 1 95 ? -5.785 10.172 -3.574 1 97.75 95 THR A C 1
ATOM 710 O O . THR A 1 95 ? -6.602 9.773 -2.742 1 97.75 95 THR A O 1
ATOM 713 N N . ALA A 1 96 ? -4.473 10.328 -3.311 1 98.69 96 ALA A N 1
ATOM 714 C CA . ALA A 1 96 ? -4.008 9.867 -2.006 1 98.69 96 ALA A CA 1
ATOM 715 C C . ALA A 1 96 ? -2.785 10.656 -1.546 1 98.69 96 ALA A C 1
ATOM 717 O O . ALA A 1 96 ? -2.109 11.289 -2.357 1 98.69 96 ALA A O 1
ATOM 718 N N . LEU A 1 97 ? -2.539 10.641 -0.263 1 98.94 97 LEU A N 1
ATOM 719 C CA . LEU A 1 97 ? -1.387 11.227 0.413 1 98.94 97 LEU A CA 1
ATOM 720 C C . LEU A 1 97 ? -0.785 10.242 1.411 1 98.94 97 LEU A C 1
ATOM 722 O O . LEU A 1 97 ? -1.509 9.633 2.199 1 98.94 97 LEU A O 1
ATOM 726 N N . GLY A 1 98 ? 0.459 10.008 1.259 1 98.88 98 GLY A N 1
ATOM 727 C CA . GLY A 1 98 ? 1.198 9.297 2.293 1 98.88 98 GLY A CA 1
ATOM 728 C C . GLY A 1 98 ? 2 10.219 3.189 1 98.88 98 GLY A C 1
ATOM 729 O O . GLY A 1 98 ? 2.619 11.18 2.713 1 98.88 98 GLY A O 1
ATOM 730 N N . VAL A 1 99 ? 1.928 9.992 4.477 1 98.94 99 VAL A N 1
ATOM 731 C CA . VAL A 1 99 ? 2.711 10.766 5.434 1 98.94 99 VAL A CA 1
ATOM 732 C C . VAL A 1 99 ? 3.523 9.82 6.316 1 98.94 99 VAL A C 1
ATOM 734 O O . VAL A 1 99 ? 2.961 8.969 7.008 1 98.94 99 VAL A O 1
ATOM 737 N N . GLY A 1 100 ? 4.84 10.008 6.328 1 98.69 100 GLY A N 1
ATOM 738 C CA . GLY A 1 100 ? 5.73 9.141 7.082 1 98.69 100 GLY A CA 1
ATOM 739 C C . GLY A 1 100 ? 6.324 8.023 6.242 1 98.69 100 GLY A C 1
ATOM 740 O O . GLY A 1 100 ? 6.223 8.047 5.012 1 98.69 100 GLY A O 1
ATOM 741 N N . PRO A 1 101 ? 6.875 7.098 6.891 1 98.75 101 PRO A N 1
ATOM 742 C CA . PRO A 1 101 ? 6.977 6.84 8.328 1 98.75 101 PRO A CA 1
ATOM 743 C C . PRO A 1 101 ? 7.715 7.945 9.078 1 98.75 101 PRO A C 1
ATOM 745 O O . PRO A 1 101 ? 8.656 8.539 8.539 1 98.75 101 PRO A O 1
ATOM 748 N N . ALA A 1 102 ? 7.285 8.242 10.203 1 98.81 102 ALA A N 1
ATOM 749 C CA . ALA A 1 102 ? 7.812 9.273 11.094 1 98.81 102 ALA A CA 1
ATOM 750 C C . ALA A 1 102 ? 7.293 9.086 12.516 1 98.81 102 ALA A C 1
ATOM 752 O O . ALA A 1 102 ? 6.43 8.242 12.758 1 98.81 102 ALA A O 1
ATOM 753 N N . PRO A 1 1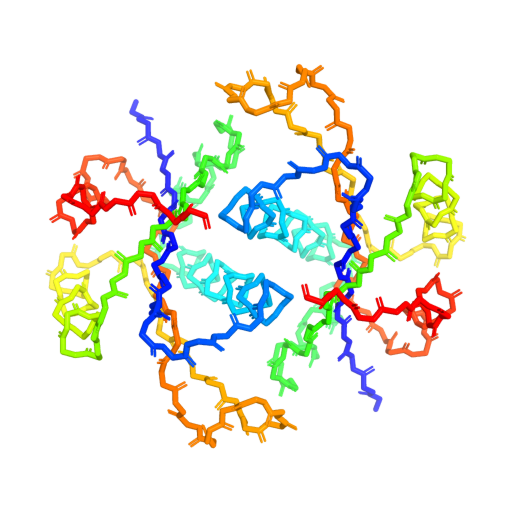03 ? 7.895 9.766 13.453 1 98.75 103 PRO A N 1
ATOM 754 C CA . PRO A 1 103 ? 7.359 9.695 14.812 1 98.75 103 PRO A CA 1
ATOM 755 C C . PRO A 1 103 ? 5.859 9.977 14.867 1 98.75 103 PRO A C 1
ATOM 757 O O . PRO A 1 103 ? 5.371 10.898 14.211 1 98.75 103 PRO A O 1
ATOM 760 N N . ARG A 1 104 ? 5.148 9.172 15.609 1 98.5 104 ARG A N 1
ATOM 761 C CA . ARG A 1 104 ? 3.689 9.188 15.68 1 98.5 104 ARG A CA 1
ATOM 762 C C . ARG A 1 104 ? 3.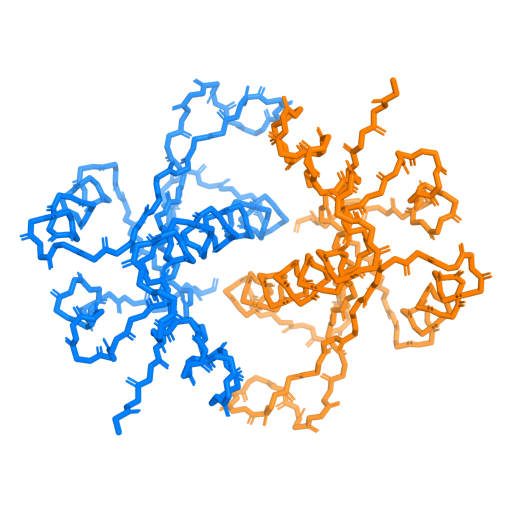17 10.586 15.984 1 98.5 104 ARG A C 1
ATOM 764 O O . ARG A 1 104 ? 2.199 11.047 15.375 1 98.5 104 ARG A O 1
ATOM 771 N N . ASP A 1 105 ? 3.787 11.289 16.891 1 98.31 105 ASP A N 1
ATOM 772 C CA . ASP A 1 105 ? 3.326 12.609 17.312 1 98.31 105 ASP A CA 1
ATOM 773 C C . ASP A 1 105 ? 3.381 13.602 16.156 1 98.31 105 ASP A C 1
ATOM 775 O O . ASP A 1 105 ? 2.498 14.445 16.016 1 98.31 105 ASP A O 1
ATOM 779 N N . LEU A 1 106 ? 4.387 13.508 15.375 1 98.56 106 LEU A N 1
ATOM 780 C CA . LEU A 1 106 ? 4.531 14.398 14.227 1 98.56 106 LEU A CA 1
ATOM 781 C C . LEU A 1 106 ? 3.512 14.055 13.141 1 98.56 106 LEU A C 1
ATOM 783 O O . LEU A 1 106 ? 2.896 14.953 12.562 1 98.56 106 LEU A O 1
ATOM 787 N N . VAL A 1 107 ? 3.316 12.773 12.859 1 98.81 107 VAL A N 1
ATOM 788 C CA . VAL A 1 107 ? 2.33 12.336 11.875 1 98.81 107 VAL A CA 1
ATOM 789 C C . VAL A 1 107 ? 0.935 12.781 12.32 1 98.81 107 VAL A C 1
ATOM 791 O O . VAL A 1 107 ? 0.144 13.258 11.5 1 98.81 107 VAL A O 1
ATOM 794 N N . ASP A 1 108 ? 0.698 12.734 13.625 1 98.5 108 ASP A N 1
ATOM 795 C CA . ASP A 1 108 ? -0.616 13.07 14.164 1 98.5 108 ASP A CA 1
ATOM 796 C C . ASP A 1 108 ? -0.882 14.578 14.07 1 98.5 108 ASP A C 1
ATOM 798 O O . ASP A 1 108 ? -2.037 15.008 14.039 1 98.5 108 ASP A O 1
ATOM 802 N N . ARG A 1 109 ? 0.091 15.305 14.062 1 98.69 109 ARG A N 1
ATOM 803 C CA . ARG A 1 109 ? -0.094 16.734 13.844 1 98.69 109 ARG A CA 1
ATOM 804 C C . ARG A 1 109 ? -0.692 17.016 12.469 1 98.69 109 ARG A C 1
ATOM 806 O O . ARG A 1 109 ? -1.389 18.016 12.273 1 98.69 109 ARG A O 1
ATOM 813 N N . VAL A 1 110 ? -0.409 16.156 11.547 1 98.81 110 VAL A N 1
ATOM 814 C CA . VAL A 1 110 ? -0.88 16.344 10.172 1 98.81 110 VAL A CA 1
ATOM 815 C C . VAL A 1 110 ? -2.234 15.664 9.992 1 98.81 110 VAL A C 1
ATOM 817 O O . VAL A 1 110 ? -3.168 16.266 9.453 1 98.81 110 VAL A O 1
ATOM 820 N N . THR A 1 111 ? -2.373 14.453 10.539 1 98.75 111 THR A N 1
ATOM 821 C CA . THR A 1 111 ? -3.498 13.633 10.117 1 98.75 111 THR A CA 1
ATOM 822 C C . THR A 1 111 ? -4.332 13.195 11.312 1 98.75 111 THR A C 1
ATOM 824 O O . THR A 1 111 ? -5.32 12.477 11.164 1 98.75 111 THR A O 1
ATOM 827 N N . GLY A 1 112 ? -3.986 13.547 12.523 1 98.19 112 GLY A N 1
ATOM 828 C CA . GLY A 1 112 ? -4.559 13.016 13.75 1 98.19 112 GLY A CA 1
ATOM 829 C C . GLY A 1 112 ? -6.039 13.305 13.891 1 98.19 112 GLY A C 1
ATOM 830 O O . GLY A 1 112 ? -6.738 12.633 14.656 1 98.19 112 GLY A O 1
ATOM 831 N N . SER A 1 113 ? -6.582 14.211 13.156 1 97.94 113 SER A N 1
ATOM 832 C CA . SER A 1 113 ? -7.98 14.602 13.297 1 97.94 113 SER A CA 1
ATOM 833 C C . SER A 1 113 ? -8.867 13.852 12.305 1 97.94 113 SER A C 1
ATOM 835 O O . SER A 1 113 ? -10.094 13.969 12.352 1 97.94 113 SER A O 1
ATOM 837 N N . LEU A 1 114 ? -8.305 13.125 11.461 1 98.31 114 LEU A N 1
ATOM 838 C CA . LEU A 1 114 ? -9.055 12.5 10.375 1 98.31 114 LEU A CA 1
ATOM 839 C C . LEU A 1 114 ? -9.695 11.195 10.844 1 98.31 114 LEU A C 1
ATOM 841 O O . LEU A 1 114 ? -9.242 10.594 11.82 1 98.31 114 LEU A O 1
ATOM 845 N N . ARG A 1 115 ? -10.703 10.789 10.109 1 96.56 115 ARG A N 1
ATOM 846 C CA . ARG A 1 115 ? -11.383 9.531 10.375 1 96.56 115 ARG A CA 1
ATOM 847 C C . ARG A 1 115 ? -10.758 8.391 9.578 1 96.56 115 ARG A C 1
ATOM 849 O O . ARG A 1 115 ? -10.203 8.609 8.508 1 96.56 115 ARG A O 1
ATOM 856 N N . LEU A 1 116 ? -10.891 7.211 10.125 1 95.44 116 LEU A N 1
ATOM 857 C CA . LEU A 1 116 ? -10.477 6.016 9.406 1 95.44 116 LEU A CA 1
ATOM 858 C C . LEU A 1 116 ? -11.305 5.82 8.141 1 95.44 116 LEU A C 1
ATOM 860 O O . LEU A 1 116 ? -12.5 6.125 8.133 1 95.44 116 LEU A O 1
ATOM 864 N N . LEU A 1 117 ? -10.656 5.348 7.137 1 95.25 117 LEU A N 1
ATOM 865 C CA . LEU A 1 117 ? -11.414 4.973 5.945 1 95.25 117 LEU A CA 1
ATOM 866 C C . LEU A 1 117 ? -12.32 3.781 6.234 1 95.25 117 LEU A C 1
ATOM 868 O O . LEU A 1 117 ? -11.883 2.793 6.828 1 95.25 117 LEU A O 1
ATOM 872 N N . ARG A 1 118 ? -13.547 3.916 5.938 1 82.81 118 ARG A N 1
ATOM 873 C CA . ARG A 1 118 ? -14.547 2.891 6.219 1 82.81 118 ARG A CA 1
ATOM 874 C C . ARG A 1 118 ? -14.516 1.795 5.16 1 82.81 118 ARG A C 1
ATOM 876 O O . ARG A 1 118 ? -14.258 2.066 3.984 1 82.81 118 ARG A O 1
ATOM 883 N N . MET B 1 1 ? 11.586 -4.398 -21.234 1 92.12 1 MET B N 1
ATOM 884 C CA . MET B 1 1 ? 10.953 -5.316 -20.281 1 92.12 1 MET B CA 1
ATOM 885 C C . MET B 1 1 ? 10.133 -4.551 -19.25 1 92.12 1 MET B C 1
ATOM 887 O O . MET B 1 1 ? 10.602 -3.557 -18.688 1 92.12 1 MET B O 1
ATOM 891 N N . GLU B 1 2 ? 8.875 -5 -19.062 1 97.25 2 GLU B N 1
ATOM 892 C CA . GLU B 1 2 ? 7.98 -4.305 -18.141 1 97.25 2 GLU B CA 1
ATOM 893 C C . GLU B 1 2 ? 8.039 -4.93 -16.75 1 97.25 2 GLU B C 1
ATOM 895 O O . GLU B 1 2 ? 8.25 -6.137 -16.609 1 97.25 2 GLU B O 1
ATOM 900 N N . PHE B 1 3 ? 7.906 -4.121 -15.773 1 98.62 3 PHE B N 1
ATOM 901 C CA . PHE B 1 3 ? 7.914 -4.578 -14.391 1 98.62 3 PHE B CA 1
ATOM 902 C C . PHE B 1 3 ? 6.613 -4.207 -13.688 1 98.62 3 PHE B C 1
ATOM 904 O O . PHE B 1 3 ? 6 -3.188 -14.008 1 98.62 3 PHE B O 1
ATOM 911 N N . LYS B 1 4 ? 6.207 -5.062 -12.75 1 98.69 4 LYS B N 1
ATOM 912 C CA . LYS B 1 4 ? 5.012 -4.742 -11.977 1 98.69 4 LYS B CA 1
ATOM 913 C C . LYS B 1 4 ? 5.047 -5.414 -10.609 1 98.69 4 LYS B C 1
ATOM 915 O O . LYS B 1 4 ? 5.898 -6.266 -10.352 1 98.69 4 LYS B O 1
ATOM 920 N N . GLN B 1 5 ? 4.281 -4.992 -9.758 1 98.81 5 GLN B N 1
ATOM 921 C CA . GLN B 1 5 ? 3.963 -5.637 -8.492 1 98.81 5 GLN B CA 1
ATOM 922 C C . GLN B 1 5 ? 2.482 -6 -8.414 1 98.81 5 GLN B C 1
ATOM 924 O O . GLN B 1 5 ? 1.624 -5.219 -8.828 1 98.81 5 GLN B O 1
ATOM 929 N N . SER B 1 6 ? 2.152 -7.176 -7.961 1 98.88 6 SER B N 1
ATOM 930 C CA . SER B 1 6 ? 0.778 -7.605 -7.723 1 98.88 6 SER B CA 1
ATOM 931 C C . SER B 1 6 ? 0.504 -7.793 -6.234 1 98.88 6 SER B C 1
ATOM 933 O O . SER B 1 6 ? 1.325 -8.367 -5.516 1 98.88 6 SER B O 1
ATOM 935 N N . ILE B 1 7 ? -0.576 -7.254 -5.816 1 98.94 7 ILE B N 1
ATOM 936 C CA . ILE B 1 7 ? -1.056 -7.418 -4.449 1 98.94 7 ILE B CA 1
ATOM 937 C C . ILE B 1 7 ? -2.342 -8.242 -4.449 1 98.94 7 ILE B C 1
ATOM 939 O O . ILE B 1 7 ? -3.299 -7.91 -5.152 1 98.94 7 ILE B O 1
ATOM 943 N N . VAL B 1 8 ? -2.377 -9.297 -3.73 1 98.94 8 VAL B N 1
ATOM 944 C CA . VAL B 1 8 ? -3.512 -10.211 -3.705 1 98.94 8 VAL B CA 1
ATOM 945 C C . VAL B 1 8 ? -4.195 -10.156 -2.342 1 98.94 8 VAL B C 1
ATOM 947 O O . VAL B 1 8 ? -3.553 -10.359 -1.31 1 98.94 8 VAL B O 1
ATOM 950 N N . ILE B 1 9 ? -5.488 -9.93 -2.355 1 98.69 9 ILE B N 1
ATOM 951 C CA . ILE B 1 9 ? -6.266 -9.758 -1.132 1 98.69 9 ILE B CA 1
ATOM 952 C C . ILE B 1 9 ? -7.223 -10.938 -0.962 1 98.69 9 ILE B C 1
ATOM 954 O O . ILE B 1 9 ? -7.855 -11.375 -1.927 1 98.69 9 ILE B O 1
ATOM 958 N N . ARG B 1 10 ? -7.281 -11.445 0.228 1 97.5 10 ARG B N 1
ATOM 959 C CA . ARG B 1 10 ? -8.32 -12.422 0.55 1 97.5 10 ARG B CA 1
ATOM 960 C C . ARG B 1 10 ? -9.68 -11.75 0.709 1 97.5 10 ARG B C 1
ATOM 962 O O . ARG B 1 10 ? -9.914 -11.047 1.693 1 97.5 10 ARG B O 1
ATOM 969 N N . SER B 1 11 ? -10.531 -12.055 -0.162 1 95.94 11 SER B N 1
ATOM 970 C CA . SER B 1 11 ? -11.812 -11.359 -0.198 1 95.94 11 SER B CA 1
ATOM 971 C C . SER B 1 11 ? -12.867 -12.102 0.617 1 95.94 11 SER B C 1
ATOM 973 O O . SER B 1 11 ? -13.945 -11.562 0.889 1 95.94 11 SER B O 1
ATOM 975 N N . ASP B 1 12 ? -12.594 -13.273 1.062 1 95.38 12 ASP B N 1
ATOM 976 C CA . ASP B 1 12 ? -13.531 -14.055 1.86 1 95.38 12 ASP B CA 1
ATOM 977 C C . ASP B 1 12 ? -13.602 -13.539 3.295 1 95.38 12 ASP B C 1
ATOM 979 O O . ASP B 1 12 ? -14.531 -13.859 4.035 1 95.38 12 ASP B O 1
ATOM 983 N N . LEU B 1 13 ? -12.633 -12.734 3.811 1 94 13 LEU B N 1
ATOM 984 C CA . LEU B 1 13 ? -12.516 -12.281 5.191 1 94 13 LEU B CA 1
ATOM 985 C C . LEU B 1 13 ? -13.453 -11.109 5.461 1 94 13 LEU B C 1
ATOM 987 O O . LEU B 1 13 ? -13.672 -10.742 6.617 1 94 13 LEU B O 1
ATOM 991 N N . LYS B 1 14 ? -14.203 -10.539 4.566 1 86.44 14 LYS B N 1
ATOM 992 C CA . LYS B 1 14 ? -15.141 -9.422 4.695 1 86.44 14 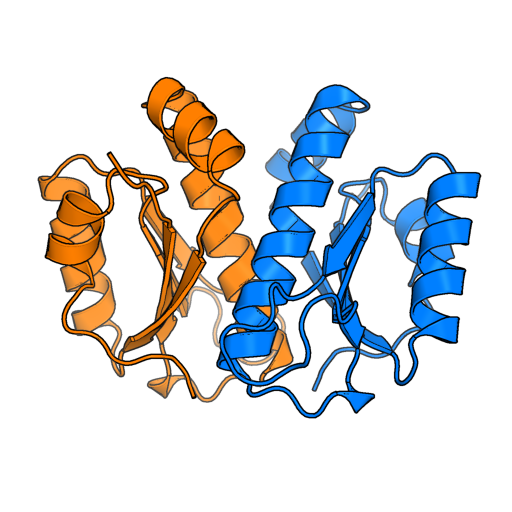LYS B CA 1
ATOM 993 C C . LYS B 1 14 ? -14.484 -8.234 5.395 1 86.44 14 LYS B C 1
ATOM 995 O O . LYS B 1 14 ? -15.031 -7.707 6.363 1 86.44 14 LYS B O 1
ATOM 1000 N N . MET B 1 15 ? -13.453 -7.848 4.969 1 93.38 15 MET B N 1
ATOM 1001 C CA . MET B 1 15 ? -12.742 -6.676 5.469 1 93.38 15 MET B CA 1
ATOM 1002 C C . MET B 1 15 ? -13.328 -5.391 4.891 1 93.38 15 MET B C 1
ATOM 1004 O O . MET B 1 15 ? -13.797 -5.375 3.754 1 93.38 15 MET B O 1
ATOM 1008 N N . SER B 1 16 ? -13.289 -4.352 5.703 1 94.19 16 SER B N 1
ATOM 1009 C CA . SER B 1 16 ? -13.664 -3.039 5.188 1 94.19 16 SER B CA 1
ATOM 1010 C C . SER B 1 16 ? -12.672 -2.561 4.129 1 94.19 16 SER B C 1
ATOM 1012 O O . SER B 1 16 ? -11.562 -3.09 4.02 1 94.19 16 SER B O 1
ATOM 1014 N N . CYS B 1 17 ? -13.031 -1.606 3.35 1 95.75 17 CYS B N 1
ATOM 1015 C CA . CYS B 1 17 ? -12.148 -1.055 2.324 1 95.75 17 CYS B CA 1
ATOM 1016 C C . CYS B 1 17 ? -10.891 -0.459 2.945 1 95.75 17 CYS B C 1
ATOM 1018 O O . CYS B 1 17 ? -9.797 -0.609 2.4 1 95.75 17 CYS B O 1
ATOM 1020 N N . GLY B 1 18 ? -11.062 0.186 4.062 1 95.94 18 GLY B N 1
ATOM 1021 C CA . GLY B 1 18 ? -9.906 0.735 4.758 1 95.94 18 GLY B CA 1
ATOM 1022 C C . GLY B 1 18 ? -8.922 -0.325 5.211 1 95.94 18 GLY B C 1
ATOM 1023 O O . GLY B 1 18 ? -7.711 -0.161 5.055 1 95.94 18 GLY B O 1
ATOM 1024 N N . LYS B 1 19 ? -9.43 -1.362 5.777 1 95 19 LYS B N 1
ATOM 1025 C CA . LYS B 1 19 ? -8.586 -2.469 6.215 1 95 19 LYS B CA 1
ATOM 1026 C C . LYS B 1 19 ? -7.887 -3.127 5.027 1 95 19 LYS B C 1
ATOM 1028 O O . LYS B 1 19 ? -6.703 -3.471 5.109 1 95 19 LYS B O 1
ATOM 1033 N N . ILE B 1 20 ? -8.602 -3.275 3.947 1 96.75 20 ILE B N 1
ATOM 1034 C CA . ILE B 1 20 ? -8.031 -3.844 2.732 1 96.75 20 ILE B CA 1
ATOM 1035 C C . ILE B 1 20 ? -6.879 -2.965 2.242 1 96.75 20 ILE B C 1
ATOM 1037 O O . ILE B 1 20 ? -5.805 -3.465 1.907 1 96.75 20 ILE B O 1
ATOM 1041 N N . ALA B 1 21 ? -7.105 -1.721 2.252 1 97.88 21 ALA B N 1
ATOM 1042 C CA . ALA B 1 21 ? -6.082 -0.773 1.811 1 97.88 21 ALA B CA 1
ATOM 1043 C C . ALA B 1 21 ? -4.84 -0.858 2.689 1 97.88 21 ALA B C 1
ATOM 1045 O O . ALA B 1 21 ? -3.713 -0.833 2.186 1 97.88 21 ALA B O 1
ATOM 1046 N N . ALA B 1 22 ? -5.027 -0.971 3.967 1 97.12 22 ALA B N 1
ATOM 1047 C CA . ALA B 1 22 ? -3.908 -1.085 4.898 1 97.12 22 ALA B CA 1
ATOM 1048 C C . ALA B 1 22 ? -3.105 -2.357 4.641 1 97.12 22 ALA B C 1
ATOM 1050 O O . ALA B 1 22 ? -1.874 -2.324 4.594 1 97.12 22 ALA B O 1
ATOM 1051 N N . GLN B 1 23 ? -3.797 -3.432 4.488 1 97.38 23 GLN B N 1
ATOM 1052 C CA . GLN B 1 23 ? -3.127 -4.707 4.25 1 97.38 23 GLN B CA 1
ATOM 1053 C C . GLN B 1 23 ? -2.428 -4.719 2.895 1 97.38 23 GLN B C 1
ATOM 1055 O O . GLN B 1 23 ? -1.342 -5.285 2.756 1 97.38 23 GLN B O 1
ATOM 1060 N N . ALA B 1 24 ? -3.059 -4.121 1.888 1 98.56 24 ALA B N 1
ATOM 1061 C CA . ALA B 1 24 ? -2.426 -3.986 0.579 1 98.56 24 ALA B CA 1
ATOM 1062 C C . ALA B 1 24 ? -1.125 -3.195 0.677 1 98.56 24 ALA B C 1
ATOM 1064 O O . ALA B 1 24 ? -0.113 -3.574 0.081 1 98.56 24 ALA B O 1
ATOM 1065 N N . ALA B 1 25 ? -1.176 -2.104 1.428 1 98.75 25 ALA B N 1
ATOM 1066 C CA . ALA B 1 25 ? 0.017 -1.284 1.628 1 98.75 25 ALA B CA 1
ATOM 1067 C C . ALA B 1 25 ? 1.111 -2.074 2.34 1 98.75 25 ALA B C 1
ATOM 1069 O O . ALA B 1 25 ? 2.285 -1.989 1.974 1 98.75 25 ALA B O 1
ATOM 1070 N N . HIS B 1 26 ? 0.753 -2.83 3.352 1 98.5 26 HIS B N 1
ATOM 1071 C CA . HIS B 1 26 ? 1.722 -3.672 4.047 1 98.5 26 HIS B CA 1
ATOM 1072 C C . HIS B 1 26 ? 2.373 -4.664 3.088 1 98.5 26 HIS B C 1
ATOM 1074 O O . HIS B 1 26 ? 3.6 -4.805 3.07 1 98.5 26 HIS B O 1
ATOM 1080 N N . ALA B 1 27 ? 1.527 -5.352 2.303 1 98.81 27 ALA B N 1
ATOM 1081 C CA . ALA B 1 27 ? 2.029 -6.348 1.363 1 98.81 27 ALA B CA 1
ATOM 1082 C C . ALA B 1 27 ? 2.975 -5.719 0.345 1 98.81 27 ALA B C 1
ATOM 1084 O O . ALA B 1 27 ? 4.035 -6.277 0.046 1 98.81 27 ALA B O 1
ATOM 1085 N N . SER B 1 28 ? 2.57 -4.586 -0.13 1 98.88 28 SER B N 1
ATOM 1086 C CA . SER B 1 28 ? 3.357 -3.877 -1.134 1 98.88 28 SER B CA 1
ATOM 1087 C C . SER B 1 28 ? 4.723 -3.479 -0.583 1 98.88 28 SER B C 1
ATOM 1089 O O . SER B 1 28 ? 5.754 -3.748 -1.205 1 98.88 28 SER B O 1
ATOM 1091 N N . VAL B 1 29 ? 4.742 -2.889 0.565 1 98.81 29 VAL B N 1
ATOM 1092 C CA . VAL B 1 29 ? 5.973 -2.385 1.173 1 98.81 29 VAL B CA 1
ATOM 1093 C C . VAL B 1 29 ? 6.898 -3.551 1.509 1 98.81 29 VAL B C 1
ATOM 1095 O O . VAL B 1 29 ? 8.086 -3.52 1.187 1 98.81 29 VAL B O 1
ATOM 1098 N N . THR B 1 30 ? 6.352 -4.578 2.143 1 98.56 30 THR B N 1
ATOM 1099 C CA . THR B 1 30 ? 7.176 -5.695 2.586 1 98.56 30 THR B CA 1
ATOM 1100 C C . THR B 1 30 ? 7.781 -6.43 1.39 1 98.56 30 THR B C 1
ATOM 1102 O O . THR B 1 30 ? 8.953 -6.797 1.409 1 98.56 30 THR B O 1
ATOM 1105 N N . ALA B 1 31 ? 7 -6.59 0.344 1 98.81 31 ALA B N 1
ATOM 1106 C CA . ALA B 1 31 ? 7.52 -7.219 -0.867 1 98.81 31 ALA B CA 1
ATOM 11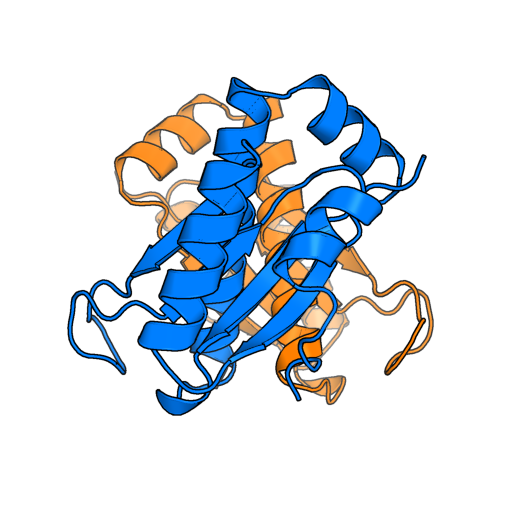07 C C . ALA B 1 31 ? 8.602 -6.359 -1.511 1 98.81 31 ALA B C 1
ATOM 1109 O O . ALA B 1 31 ? 9.609 -6.879 -2.006 1 98.81 31 ALA B O 1
ATOM 1110 N N . LEU B 1 32 ? 8.375 -5.082 -1.512 1 98.81 32 LEU B N 1
ATOM 1111 C CA . LEU B 1 32 ? 9.367 -4.16 -2.051 1 98.81 32 LEU B CA 1
ATOM 1112 C C . LEU B 1 32 ? 10.68 -4.258 -1.276 1 98.81 32 LEU B C 1
ATOM 1114 O O . LEU B 1 32 ? 11.758 -4.316 -1.875 1 98.81 32 LEU B O 1
ATOM 1118 N N . LEU B 1 33 ? 10.578 -4.238 0.026 1 98.5 33 LEU B N 1
ATOM 1119 C CA . LEU B 1 33 ? 11.781 -4.301 0.857 1 98.5 33 LEU B CA 1
ATOM 1120 C C . LEU B 1 33 ? 12.547 -5.594 0.606 1 98.5 33 LEU B C 1
ATOM 1122 O O . LEU B 1 33 ? 13.781 -5.586 0.536 1 98.5 33 LEU B O 1
ATOM 1126 N N . GLU B 1 34 ? 11.82 -6.668 0.464 1 98.38 34 GLU B N 1
ATOM 1127 C CA . GLU B 1 34 ? 12.469 -7.926 0.102 1 98.38 34 GLU B CA 1
ATOM 1128 C C . GLU B 1 34 ? 13.156 -7.82 -1.254 1 98.38 34 GLU B C 1
ATOM 1130 O O . GLU B 1 34 ? 14.289 -8.273 -1.416 1 98.38 34 GLU B O 1
ATOM 1135 N N . ALA B 1 35 ? 12.5 -7.254 -2.186 1 98.69 35 ALA B N 1
ATOM 1136 C CA . ALA B 1 35 ? 13.047 -7.098 -3.531 1 98.69 35 ALA B CA 1
ATOM 1137 C C . ALA B 1 35 ? 14.297 -6.23 -3.516 1 98.69 35 ALA B C 1
ATOM 1139 O O . ALA B 1 35 ? 15.25 -6.48 -4.266 1 98.69 35 ALA B O 1
ATOM 1140 N N . MET B 1 36 ? 14.266 -5.207 -2.711 1 98.25 36 MET B N 1
ATOM 1141 C CA . MET B 1 36 ? 15.414 -4.316 -2.602 1 98.25 36 MET B CA 1
ATOM 1142 C C . MET B 1 36 ? 16.656 -5.082 -2.135 1 98.25 36 MET B C 1
ATOM 1144 O O . MET B 1 36 ? 17.766 -4.777 -2.549 1 98.25 36 MET B O 1
ATOM 1148 N N . GLU B 1 37 ? 16.406 -6.027 -1.29 1 97.25 37 GLU B N 1
ATOM 1149 C CA . GLU B 1 37 ? 17.516 -6.828 -0.753 1 97.25 37 GLU B CA 1
ATOM 1150 C C . GLU B 1 37 ? 18 -7.852 -1.775 1 97.25 37 GLU B C 1
ATOM 1152 O O . GLU B 1 37 ? 19.203 -8.102 -1.883 1 97.25 37 GLU B O 1
ATOM 1157 N N . ARG B 1 38 ? 17.125 -8.375 -2.566 1 97.31 38 ARG B N 1
ATOM 1158 C CA . ARG B 1 38 ? 17.453 -9.555 -3.359 1 97.31 38 ARG B CA 1
ATOM 1159 C C . ARG B 1 38 ? 17.609 -9.203 -4.832 1 97.31 38 ARG B C 1
ATOM 1161 O O . ARG B 1 38 ? 18.312 -9.883 -5.57 1 97.31 38 ARG B O 1
ATOM 1168 N N . ARG B 1 39 ? 16.859 -8.25 -5.258 1 97.94 39 ARG B N 1
ATOM 1169 C CA . ARG B 1 39 ? 16.766 -7.906 -6.672 1 97.94 39 ARG B CA 1
ATOM 1170 C C . ARG B 1 39 ? 16.672 -6.398 -6.867 1 97.94 39 ARG B C 1
ATOM 1172 O O . ARG B 1 39 ? 15.75 -5.906 -7.523 1 97.94 39 ARG B O 1
ATOM 1179 N N . ARG B 1 40 ? 17.688 -5.684 -6.473 1 97.94 40 ARG B N 1
ATOM 1180 C CA . ARG B 1 40 ? 17.688 -4.223 -6.484 1 97.94 40 ARG B CA 1
ATOM 1181 C C . ARG B 1 40 ? 17.469 -3.686 -7.895 1 97.94 40 ARG B C 1
ATOM 1183 O O . ARG B 1 40 ? 16.828 -2.652 -8.078 1 97.94 40 ARG B O 1
ATOM 1190 N N . GLU B 1 41 ? 18.016 -4.371 -8.898 1 98.25 41 GLU B N 1
ATOM 1191 C CA . GLU B 1 41 ? 17.891 -3.93 -10.281 1 98.25 41 GLU B CA 1
ATOM 1192 C C . GLU B 1 41 ? 16.438 -3.967 -10.742 1 98.25 41 GLU B C 1
ATOM 1194 O O . GLU B 1 41 ? 16.016 -3.143 -11.562 1 98.25 41 GLU B O 1
ATOM 1199 N N . TRP B 1 42 ? 15.695 -4.926 -10.281 1 98.62 42 TRP B N 1
ATOM 1200 C CA . TRP B 1 42 ? 14.281 -5 -10.625 1 98.62 42 TRP B CA 1
ATOM 1201 C C . TRP B 1 42 ? 13.516 -3.832 -10.008 1 98.62 42 TRP B C 1
ATOM 1203 O O . TRP B 1 42 ? 12.633 -3.256 -10.648 1 98.62 42 TRP B O 1
ATOM 1213 N N . VAL B 1 43 ? 13.867 -3.529 -8.742 1 98.62 43 VAL B N 1
ATOM 1214 C CA . VAL B 1 43 ? 13.234 -2.416 -8.039 1 98.62 43 VAL B CA 1
ATOM 1215 C C . VAL B 1 43 ? 13.5 -1.116 -8.797 1 98.62 43 VAL B C 1
ATOM 1217 O O . VAL B 1 43 ? 12.578 -0.333 -9.039 1 98.62 43 VAL B O 1
ATOM 1220 N N . GLU B 1 44 ? 14.727 -0.925 -9.219 1 98.31 44 GLU B N 1
ATOM 1221 C CA . GLU B 1 44 ? 15.094 0.291 -9.938 1 98.31 44 GLU B CA 1
ATOM 1222 C C . GLU B 1 44 ? 14.344 0.394 -11.258 1 98.31 44 GLU B C 1
ATOM 1224 O O . GLU B 1 44 ? 13.867 1.468 -11.625 1 98.31 44 GLU B O 1
ATOM 1229 N N . ALA B 1 45 ? 14.281 -0.685 -11.953 1 98.56 45 ALA B N 1
ATOM 1230 C CA . ALA B 1 45 ? 13.555 -0.708 -13.219 1 98.56 45 ALA B CA 1
ATOM 1231 C C . ALA B 1 45 ? 12.07 -0.414 -13.008 1 98.56 45 ALA B C 1
ATOM 1233 O O . ALA B 1 45 ? 11.477 0.372 -13.742 1 98.56 45 ALA B O 1
ATOM 1234 N N . TRP B 1 46 ? 11.555 -0.998 -12.016 1 98.62 46 TRP B N 1
ATOM 1235 C CA . TRP B 1 46 ? 10.148 -0.82 -11.664 1 98.62 46 TRP B CA 1
ATOM 1236 C C . TRP B 1 46 ? 9.859 0.629 -11.289 1 98.62 46 TRP B C 1
ATOM 1238 O O . TRP B 1 46 ? 8.875 1.211 -11.742 1 98.62 46 TRP B O 1
ATOM 1248 N N . LEU B 1 47 ? 10.719 1.202 -10.477 1 97.69 47 LEU B N 1
ATOM 1249 C CA . LEU B 1 47 ? 10.586 2.602 -10.094 1 97.69 47 LEU B CA 1
ATOM 1250 C C . LEU B 1 47 ? 10.656 3.512 -11.312 1 97.69 47 LEU B C 1
ATOM 1252 O O . LEU B 1 47 ? 9.836 4.426 -11.461 1 97.69 47 LEU B O 1
ATOM 1256 N N . ASN B 1 48 ? 11.484 3.201 -12.203 1 97.5 48 ASN B N 1
ATOM 1257 C CA . ASN B 1 48 ? 11.711 4.023 -13.383 1 97.5 48 ASN B CA 1
ATOM 1258 C C . ASN B 1 48 ? 10.57 3.883 -14.391 1 97.5 48 ASN B C 1
ATOM 1260 O O . ASN B 1 48 ? 10.445 4.691 -15.312 1 97.5 48 ASN B O 1
ATOM 1264 N N . GLN B 1 49 ? 9.75 2.861 -14.188 1 96.94 49 GLN B N 1
ATOM 1265 C CA . GLN B 1 49 ? 8.664 2.611 -15.133 1 96.94 49 GLN B CA 1
ATOM 1266 C C . GLN B 1 49 ? 7.316 3.029 -14.562 1 96.94 49 GLN B C 1
ATOM 1268 O O . GLN B 1 49 ? 6.27 2.688 -15.109 1 96.94 49 GLN B O 1
ATOM 1273 N N . GLY B 1 50 ? 7.367 3.676 -13.359 1 94.12 50 GLY B N 1
ATOM 1274 C CA . GLY B 1 50 ? 6.133 4.238 -12.836 1 94.12 50 GLY B CA 1
ATOM 1275 C C . GLY B 1 50 ? 5.516 3.396 -11.734 1 94.12 50 GLY B C 1
ATOM 1276 O O . GLY B 1 50 ? 4.383 3.648 -11.312 1 94.12 50 GLY B O 1
ATOM 1277 N N . GLN B 1 51 ? 6.168 2.287 -11.328 1 96.88 51 GLN B N 1
ATOM 1278 C CA . GLN B 1 51 ? 5.766 1.476 -10.18 1 96.88 51 GLN B CA 1
ATOM 1279 C C . GLN B 1 51 ? 4.395 0.845 -10.406 1 96.88 51 GLN B C 1
ATOM 1281 O O . GLN B 1 51 ? 3.492 0.99 -9.578 1 96.88 51 GLN B O 1
ATOM 1286 N N . LYS B 1 52 ? 4.219 0.215 -11.547 1 96.69 52 LYS B N 1
ATOM 1287 C CA . LYS B 1 52 ? 2.934 -0.405 -11.859 1 96.69 52 LYS B CA 1
ATOM 1288 C C . LYS B 1 52 ? 2.525 -1.398 -10.773 1 96.69 52 LYS B C 1
ATOM 1290 O O . LYS B 1 52 ? 3.293 -2.297 -10.43 1 96.69 52 LYS B O 1
ATOM 1295 N N . LYS B 1 53 ? 1.282 -1.189 -10.242 1 97.56 53 LYS B N 1
ATOM 1296 C CA . LYS B 1 53 ? 0.701 -2.078 -9.234 1 97.56 53 LYS B CA 1
ATOM 1297 C C . LYS B 1 53 ? -0.713 -2.498 -9.633 1 97.56 53 LYS B C 1
ATOM 1299 O O . LYS B 1 53 ? -1.48 -1.693 -10.164 1 97.56 53 LYS B O 1
ATOM 1304 N N . VAL B 1 54 ? -1.025 -3.719 -9.289 1 96.75 54 VAL B N 1
ATOM 1305 C CA . VAL B 1 54 ? -2.383 -4.219 -9.477 1 96.75 54 VAL B CA 1
ATOM 1306 C C . VAL B 1 54 ? -2.854 -4.922 -8.203 1 96.75 54 VAL B C 1
ATOM 1308 O O . VAL B 1 54 ? -2.072 -5.617 -7.547 1 96.75 54 VAL B O 1
ATOM 1311 N N . VAL B 1 55 ? -4.074 -4.691 -7.863 1 98.44 55 VAL B N 1
ATOM 1312 C CA . VAL B 1 55 ? -4.652 -5.34 -6.688 1 98.44 55 VAL B CA 1
ATOM 1313 C C . VAL B 1 55 ? -5.676 -6.383 -7.129 1 98.44 55 VAL B C 1
ATOM 1315 O O . VAL B 1 55 ? -6.664 -6.051 -7.789 1 98.44 55 VAL B O 1
ATOM 1318 N N . LEU B 1 56 ? -5.414 -7.57 -6.766 1 98.75 56 LEU B N 1
ATOM 1319 C CA . LEU B 1 56 ? -6.195 -8.742 -7.152 1 98.75 56 LEU B CA 1
ATOM 1320 C C . LEU B 1 56 ? -6.832 -9.398 -5.934 1 98.75 56 LEU B C 1
ATOM 1322 O O . LEU B 1 56 ? -6.629 -8.945 -4.805 1 98.75 56 LEU B O 1
ATOM 1326 N N . GLU B 1 57 ? -7.723 -10.422 -6.207 1 98.44 57 GLU B N 1
ATOM 1327 C CA . GLU B 1 57 ? -8.375 -11.047 -5.059 1 98.44 57 GLU B CA 1
ATOM 1328 C C . GLU B 1 57 ? -8.398 -12.57 -5.203 1 98.44 57 GLU B C 1
ATOM 1330 O O . GLU B 1 57 ? -8.359 -13.094 -6.316 1 98.44 57 GLU B O 1
ATOM 1335 N N . VAL B 1 58 ? -8.359 -13.211 -4.113 1 98.31 58 VAL B N 1
ATOM 1336 C CA . VAL B 1 58 ? -8.656 -14.633 -3.961 1 98.31 58 VAL B CA 1
ATOM 1337 C C . VAL B 1 58 ? -9.711 -14.828 -2.879 1 98.31 58 VAL B C 1
ATOM 1339 O O . VAL B 1 58 ? -9.969 -13.93 -2.076 1 98.31 58 VAL B O 1
ATOM 1342 N N . SER B 1 59 ? -10.289 -16.047 -2.852 1 96.62 59 SER B N 1
ATOM 1343 C CA . SER B 1 59 ? -11.414 -16.234 -1.946 1 96.62 59 SER B CA 1
ATOM 1344 C C . SER B 1 59 ? -11.109 -17.281 -0.877 1 96.62 59 SER B C 1
ATOM 1346 O O . SER B 1 59 ? -12.016 -17.828 -0.251 1 96.62 59 SER B O 1
ATOM 1348 N N . SER B 1 60 ? -9.766 -17.609 -0.694 1 97.81 60 SER B N 1
ATOM 1349 C CA . SER B 1 60 ? -9.445 -18.594 0.344 1 97.81 60 SER B CA 1
ATOM 1350 C C . SER B 1 60 ? -7.977 -18.516 0.739 1 97.81 60 SER B C 1
ATOM 1352 O O . SER B 1 60 ? -7.137 -18.094 -0.055 1 97.81 60 SER B O 1
ATOM 1354 N N . LEU B 1 61 ? -7.734 -18.938 1.961 1 97.62 61 LEU B N 1
ATOM 1355 C CA . LEU B 1 61 ? -6.371 -19.031 2.461 1 97.62 61 LEU B CA 1
ATOM 1356 C C . LEU B 1 61 ? -5.555 -20.016 1.623 1 97.62 61 LEU B C 1
ATOM 1358 O O . LEU B 1 61 ? -4.383 -19.766 1.33 1 97.62 61 LEU B O 1
ATOM 1362 N N . ALA B 1 62 ? -6.129 -21.141 1.242 1 98.38 62 ALA B N 1
ATOM 1363 C CA . ALA B 1 62 ? -5.457 -22.172 0.451 1 98.38 62 ALA B CA 1
ATOM 1364 C C . ALA B 1 62 ? -4.973 -21.594 -0.881 1 98.38 62 ALA B C 1
ATOM 1366 O O . ALA B 1 62 ? -3.848 -21.875 -1.306 1 98.38 62 ALA B O 1
ATOM 1367 N N . GLU B 1 63 ? -5.82 -20.828 -1.524 1 98.44 63 GLU B N 1
ATOM 1368 C CA . GLU B 1 63 ? -5.449 -20.219 -2.799 1 98.44 63 GLU B CA 1
ATOM 1369 C C . GLU B 1 63 ? -4.301 -19.219 -2.621 1 98.44 63 GLU B C 1
ATOM 1371 O O . GLU B 1 63 ? -3.344 -19.234 -3.398 1 98.44 63 GLU B O 1
ATOM 1376 N N . LEU B 1 64 ? -4.402 -18.391 -1.63 1 98.69 64 LEU B N 1
ATOM 1377 C CA . LEU B 1 64 ? -3.34 -17.422 -1.362 1 98.69 64 LEU B CA 1
ATOM 1378 C C . LEU B 1 64 ? -2.025 -18.141 -1.067 1 98.69 64 LEU B C 1
ATOM 1380 O O . LEU B 1 64 ? -0.972 -17.75 -1.574 1 98.69 64 LEU B O 1
ATOM 1384 N N . GLY B 1 65 ? -2.146 -19.156 -0.234 1 98.62 65 GLY B N 1
ATOM 1385 C CA . GLY B 1 65 ? -0.97 -19.953 0.087 1 98.62 65 GLY B CA 1
ATOM 1386 C C . GLY B 1 65 ? -0.335 -20.594 -1.13 1 98.62 65 GLY B C 1
ATOM 1387 O O . GLY B 1 65 ? 0.891 -20.641 -1.242 1 98.62 65 GLY B O 1
ATOM 1388 N N . GLY B 1 66 ? -1.165 -21.125 -2.01 1 98.75 66 GLY B N 1
ATOM 1389 C CA . GLY B 1 66 ? -0.663 -21.672 -3.254 1 98.75 66 GLY B CA 1
ATOM 1390 C C . GLY B 1 66 ? 0.097 -20.672 -4.098 1 98.75 66 GLY B C 1
ATOM 1391 O O . GLY B 1 66 ? 1.134 -21 -4.68 1 98.75 66 GLY B O 1
ATOM 1392 N N . LEU B 1 67 ? -0.366 -19.5 -4.141 1 98.88 67 LEU B N 1
ATOM 1393 C CA . LEU B 1 67 ? 0.296 -18.438 -4.887 1 98.88 67 LEU B CA 1
ATOM 1394 C C . LEU B 1 67 ? 1.625 -18.062 -4.238 1 98.88 67 LEU B C 1
ATOM 1396 O O . LEU B 1 67 ? 2.621 -17.844 -4.934 1 98.88 67 LEU B O 1
ATOM 1400 N N . ALA B 1 68 ? 1.613 -17.953 -2.922 1 98.88 68 ALA B N 1
ATOM 1401 C CA . ALA B 1 68 ? 2.846 -17.641 -2.201 1 98.88 68 ALA B CA 1
ATOM 1402 C C . ALA B 1 68 ? 3.918 -18.703 -2.477 1 98.88 68 ALA B C 1
ATOM 1404 O O . ALA B 1 68 ? 5.078 -18.359 -2.719 1 98.88 68 ALA B O 1
ATOM 1405 N N . ASN B 1 69 ? 3.51 -19.953 -2.451 1 98.81 69 ASN B N 1
ATOM 1406 C CA . ASN B 1 69 ? 4.43 -21.047 -2.738 1 98.81 69 ASN B CA 1
ATOM 1407 C C . ASN B 1 69 ? 4.973 -20.969 -4.16 1 98.81 69 ASN B C 1
ATOM 1409 O O . ASN B 1 69 ? 6.156 -21.219 -4.395 1 98.81 69 ASN B O 1
ATOM 1413 N N . LYS B 1 70 ? 4.102 -20.641 -5.031 1 98.81 70 LYS B N 1
ATOM 1414 C CA . LYS B 1 70 ? 4.52 -20.516 -6.426 1 98.81 70 LYS B CA 1
ATOM 1415 C C . LYS B 1 70 ? 5.52 -19.375 -6.586 1 98.81 70 LYS B C 1
ATOM 1417 O O . LYS B 1 70 ? 6.531 -19.516 -7.277 1 98.81 70 LYS B O 1
ATOM 1422 N N . ALA B 1 71 ? 5.273 -18.25 -5.957 1 98.88 71 ALA B N 1
ATOM 1423 C CA . ALA B 1 71 ? 6.207 -17.125 -5.992 1 98.88 71 ALA B CA 1
ATOM 1424 C C . ALA B 1 71 ? 7.57 -17.516 -5.434 1 98.88 71 ALA B C 1
ATOM 1426 O O . ALA B 1 71 ? 8.602 -17.203 -6.02 1 98.88 71 ALA B O 1
ATOM 1427 N N . ALA B 1 72 ? 7.492 -18.219 -4.336 1 98.56 72 ALA B N 1
ATOM 1428 C CA . ALA B 1 72 ? 8.719 -18.688 -3.707 1 98.56 72 ALA B CA 1
ATOM 1429 C C . ALA B 1 72 ? 9.484 -19.625 -4.633 1 98.56 72 ALA B C 1
ATOM 1431 O O . ALA B 1 72 ? 10.711 -19.531 -4.762 1 98.56 72 ALA B O 1
ATOM 1432 N N . SER B 1 73 ? 8.766 -20.531 -5.25 1 98.5 73 SER B N 1
ATOM 1433 C CA . SER B 1 73 ? 9.383 -21.531 -6.117 1 98.5 73 SER B CA 1
ATOM 1434 C C . SER B 1 73 ? 10.047 -20.875 -7.324 1 98.5 73 SER B C 1
ATOM 1436 O O . SER B 1 73 ? 11.039 -21.391 -7.852 1 98.5 73 SER B O 1
ATOM 1438 N N . LEU B 1 74 ? 9.578 -19.719 -7.742 1 98.19 74 LEU B N 1
ATOM 1439 C CA . LEU B 1 74 ? 10.117 -19 -8.891 1 98.19 74 LEU B CA 1
ATOM 1440 C C . LEU B 1 74 ? 11.18 -18 -8.453 1 98.19 74 LEU B C 1
ATOM 1442 O O . LEU B 1 74 ? 11.742 -17.281 -9.289 1 98.19 74 LEU B O 1
ATOM 1446 N N . GLY B 1 75 ? 11.352 -17.891 -7.133 1 97.94 75 GLY B N 1
ATOM 1447 C CA . GLY B 1 75 ? 12.367 -16.984 -6.605 1 97.94 75 GLY B CA 1
ATOM 1448 C C . GLY B 1 75 ? 11.953 -15.531 -6.664 1 97.94 75 GLY B C 1
ATOM 1449 O O . GLY B 1 75 ? 12.805 -14.641 -6.707 1 97.94 75 GLY B O 1
ATOM 1450 N N . LEU B 1 76 ? 10.734 -15.32 -6.762 1 98.75 76 LEU B N 1
ATOM 1451 C CA . LEU B 1 76 ? 10.242 -13.945 -6.844 1 98.75 76 LEU B CA 1
ATOM 1452 C C . LEU B 1 76 ? 10.164 -13.32 -5.457 1 98.75 76 LEU B C 1
ATOM 1454 O O . LEU B 1 76 ? 9.766 -13.977 -4.492 1 98.75 76 LEU B O 1
ATOM 1458 N N . PRO B 1 77 ? 10.594 -12.062 -5.34 1 98.69 77 PRO B N 1
ATOM 1459 C CA . PRO B 1 77 ? 10.258 -11.375 -4.086 1 98.69 77 PRO B CA 1
ATOM 1460 C C . PRO B 1 77 ? 8.766 -11.414 -3.771 1 98.69 77 PRO B C 1
ATOM 1462 O O . PRO B 1 77 ? 7.938 -11.227 -4.668 1 98.69 77 PRO B O 1
ATOM 1465 N N . HIS B 1 78 ? 8.391 -11.68 -2.549 1 98.81 78 HIS B N 1
ATOM 1466 C CA . HIS B 1 78 ? 6.988 -11.742 -2.15 1 98.81 78 HIS B CA 1
ATOM 1467 C C . HIS B 1 78 ? 6.836 -11.586 -0.641 1 98.81 78 HIS B C 1
ATOM 1469 O O . HIS B 1 78 ? 7.824 -11.656 0.096 1 98.81 78 HIS B O 1
ATOM 1475 N N . SER B 1 79 ? 5.637 -11.312 -0.228 1 98.69 79 SER B N 1
ATOM 1476 C CA . SER B 1 79 ? 5.332 -11.133 1.188 1 98.69 79 SER B CA 1
ATOM 1477 C C . SER B 1 79 ? 3.939 -11.648 1.525 1 98.69 79 SER B C 1
ATOM 1479 O O . SER B 1 79 ? 2.998 -11.461 0.75 1 98.69 79 SER B O 1
ATOM 1481 N N . VAL B 1 80 ? 3.875 -12.344 2.535 1 98.62 80 VAL B N 1
ATOM 1482 C CA . VAL B 1 80 ? 2.59 -12.75 3.096 1 98.62 80 VAL B CA 1
ATOM 1483 C C . VAL B 1 80 ? 2.287 -11.93 4.348 1 98.62 80 VAL B C 1
ATOM 1485 O O . VAL B 1 80 ? 3.104 -11.867 5.27 1 98.62 80 VAL B O 1
ATOM 1488 N N . ILE B 1 81 ? 1.146 -11.32 4.332 1 98.06 81 ILE B N 1
ATOM 1489 C CA . ILE B 1 81 ? 0.78 -10.398 5.406 1 98.06 81 ILE B CA 1
ATOM 1490 C C . ILE B 1 81 ? -0.286 -11.047 6.289 1 98.06 81 ILE B C 1
ATOM 1492 O O . ILE B 1 81 ? -1.244 -11.633 5.789 1 98.06 81 ILE B O 1
ATOM 1496 N N . SER B 1 82 ? -0.099 -10.914 7.547 1 95.81 82 SER B N 1
ATOM 1497 C CA . SER B 1 82 ? -1.088 -11.328 8.539 1 95.81 82 SER B CA 1
ATOM 1498 C C . SER B 1 82 ? -1.554 -10.156 9.391 1 95.81 82 SER B C 1
ATOM 1500 O O . SER B 1 82 ? -0.75 -9.297 9.766 1 95.81 82 SER B O 1
ATOM 1502 N N . ASP B 1 83 ? -2.838 -10.148 9.617 1 91 83 ASP B N 1
ATOM 1503 C CA . ASP B 1 83 ? -3.391 -9.094 10.461 1 91 83 ASP B CA 1
ATOM 1504 C C . ASP B 1 83 ? -3.062 -9.344 11.93 1 91 83 ASP B C 1
ATOM 1506 O O . ASP B 1 83 ? -3.186 -10.469 12.422 1 91 83 ASP B O 1
ATOM 1510 N N . ALA B 1 84 ? -2.666 -8.352 12.656 1 80.88 84 ALA B N 1
ATOM 1511 C CA . ALA B 1 84 ? -2.291 -8.484 14.062 1 80.88 84 ALA B CA 1
ATOM 1512 C C . ALA B 1 84 ? -3.523 -8.469 14.961 1 80.88 84 ALA B C 1
ATOM 1514 O O . ALA B 1 84 ? -3.428 -8.742 16.156 1 80.88 84 ALA B O 1
ATOM 1515 N N . GLY B 1 85 ? -4.742 -8.5 14.383 1 66.06 85 GLY B N 1
ATOM 1516 C CA . GLY B 1 85 ? -5.949 -8.727 15.156 1 66.06 85 GLY B CA 1
ATOM 1517 C C . GLY B 1 85 ? -6.41 -7.5 15.922 1 66.06 85 GLY B C 1
ATOM 1518 O O . GLY B 1 85 ? -7.023 -7.617 16.984 1 66.06 85 GLY B O 1
ATOM 1519 N N . PHE B 1 86 ? -6.223 -6.395 15.648 1 61.06 86 PHE B N 1
ATOM 1520 C CA . PHE B 1 86 ? -6.617 -5.27 16.484 1 61.06 86 PHE B CA 1
ATOM 1521 C C . PHE B 1 86 ? -8.039 -4.828 16.172 1 61.06 86 PHE B C 1
ATOM 1523 O O . PHE B 1 86 ? -8.688 -4.168 16.984 1 61.06 86 PHE B O 1
ATOM 1530 N N . THR B 1 87 ? -8.453 -5.32 15.102 1 63.97 87 THR B N 1
ATOM 1531 C CA . THR B 1 87 ? -9.766 -4.754 14.805 1 63.97 87 THR B CA 1
ATOM 1532 C C . THR B 1 87 ? -10.727 -5.84 14.32 1 63.97 87 THR B C 1
ATOM 1534 O O . THR B 1 87 ? -11.234 -6.625 15.125 1 63.97 87 THR B O 1
ATOM 1537 N N . GLU B 1 88 ? -10.742 -6 13.078 1 74.94 88 GLU B N 1
ATOM 1538 C CA . GLU B 1 88 ? -11.805 -6.664 12.328 1 74.94 88 GLU B CA 1
ATOM 1539 C C . GLU B 1 88 ? -11.562 -8.172 12.242 1 74.94 88 GLU B C 1
ATOM 1541 O O . GLU B 1 88 ? -12.508 -8.953 12.141 1 74.94 88 GLU B O 1
ATOM 1546 N N . LEU B 1 89 ? -10.359 -8.672 12.414 1 85.25 89 LEU B N 1
ATOM 1547 C CA . LEU B 1 89 ? -10 -10.07 12.172 1 85.25 89 LEU B CA 1
ATOM 1548 C C . LEU B 1 89 ? -9.328 -10.672 13.398 1 85.25 89 LEU B C 1
ATOM 1550 O O . LEU B 1 89 ? -8.805 -9.945 14.242 1 85.25 89 LEU B O 1
ATOM 1554 N N . GLU B 1 90 ? -9.414 -12.008 13.406 1 86.88 90 GLU B N 1
ATOM 1555 C CA . GLU B 1 90 ? -8.633 -12.71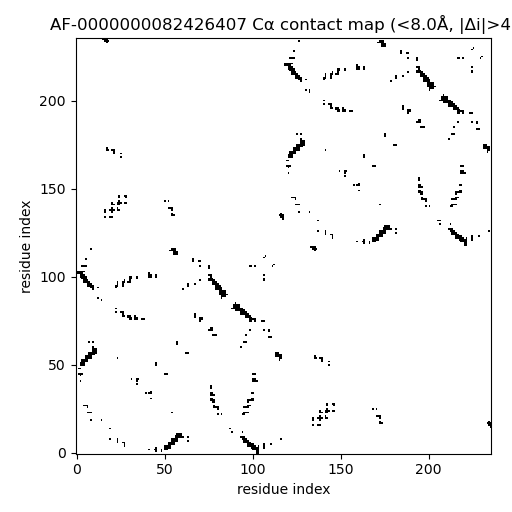9 14.422 1 86.88 90 GLU B CA 1
ATOM 1556 C C . GLU B 1 90 ? -7.133 -12.5 14.219 1 86.88 90 GLU B C 1
ATOM 1558 O O . GLU B 1 90 ? -6.656 -12.469 13.078 1 86.88 90 GLU B O 1
ATOM 1563 N N . PRO B 1 91 ? -6.492 -12.375 15.281 1 88.25 91 PRO B N 1
ATOM 1564 C CA . PRO B 1 91 ? -5.047 -12.188 15.148 1 88.25 91 PRO B CA 1
ATOM 1565 C C . PRO B 1 91 ? -4.371 -13.312 14.375 1 88.25 91 PRO B C 1
ATOM 1567 O O . PRO B 1 91 ? -4.73 -14.484 14.539 1 88.25 91 PRO B O 1
ATOM 1570 N N . GLY B 1 92 ? -3.457 -12.922 13.5 1 91.38 92 GLY B N 1
ATOM 1571 C CA . GLY B 1 92 ? -2.701 -13.922 12.758 1 91.38 92 GLY B CA 1
ATOM 1572 C C . GLY B 1 92 ? -3.355 -14.312 11.453 1 91.38 92 GLY B C 1
ATOM 1573 O O . GLY B 1 92 ? -2.797 -15.102 10.68 1 91.38 92 GLY B O 1
ATOM 1574 N N . THR B 1 93 ? -4.535 -13.766 11.195 1 95.25 93 THR B N 1
ATOM 1575 C CA . THR B 1 93 ? -5.223 -14.07 9.945 1 95.25 93 THR B CA 1
ATOM 1576 C C . THR B 1 93 ? -4.43 -13.547 8.75 1 95.25 93 THR B C 1
ATOM 1578 O O . THR B 1 93 ? -4.098 -12.359 8.688 1 95.25 93 THR B O 1
ATOM 1581 N N . VAL B 1 94 ? -4.133 -14.469 7.828 1 97.44 94 VAL B N 1
ATOM 1582 C CA . VAL B 1 94 ? -3.449 -14.07 6.602 1 97.44 94 VAL B CA 1
ATOM 1583 C C . VAL B 1 94 ? -4.414 -13.32 5.688 1 97.44 94 VAL B C 1
ATOM 1585 O O . VAL B 1 94 ? -5.5 -13.812 5.379 1 97.44 94 VAL B O 1
ATOM 1588 N N . THR B 1 95 ? -3.994 -12.164 5.242 1 97.75 95 THR B N 1
ATOM 1589 C CA . THR B 1 95 ? -4.965 -11.305 4.57 1 97.75 95 THR B CA 1
ATOM 1590 C C . THR B 1 95 ? -4.508 -10.977 3.152 1 97.75 95 THR B C 1
ATOM 1592 O O . THR B 1 95 ? -5.332 -10.695 2.279 1 97.75 95 THR B O 1
ATOM 1595 N N . ALA B 1 96 ? -3.174 -10.953 2.959 1 98.69 96 ALA B N 1
ATOM 1596 C CA . ALA B 1 96 ? -2.713 -10.422 1.679 1 98.69 96 ALA B CA 1
ATOM 1597 C C . ALA B 1 96 ? -1.375 -11.039 1.279 1 98.69 96 ALA B C 1
ATOM 1599 O O . ALA B 1 96 ? -0.657 -11.578 2.123 1 98.69 96 ALA B O 1
ATOM 1600 N N . LEU B 1 97 ? -1.066 -10.984 0.01 1 98.94 97 LEU B N 1
ATOM 1601 C CA . LEU B 1 97 ? 0.185 -11.406 -0.611 1 98.94 97 LEU B CA 1
ATOM 1602 C C . LEU B 1 97 ? 0.694 -10.344 -1.581 1 98.94 97 LEU B C 1
ATOM 1604 O O . LEU B 1 97 ? -0.069 -9.828 -2.402 1 98.94 97 LEU B O 1
ATOM 1608 N N . GLY B 1 98 ? 1.876 -9.945 -1.371 1 98.88 98 GLY B N 1
ATOM 1609 C CA . GLY B 1 98 ? 2.561 -9.141 -2.371 1 98.88 98 GLY B CA 1
ATOM 1610 C C . GLY B 1 98 ? 3.523 -9.945 -3.225 1 98.88 98 GLY B C 1
ATOM 1611 O O . GLY B 1 98 ? 4.246 -10.805 -2.717 1 98.88 98 GLY B O 1
ATOM 1612 N N . VAL B 1 99 ? 3.486 -9.719 -4.508 1 98.94 99 VAL B N 1
ATOM 1613 C CA . VAL B 1 99 ? 4.414 -10.375 -5.426 1 98.94 99 VAL B CA 1
ATOM 1614 C C . VAL B 1 99 ? 5.133 -9.328 -6.27 1 98.94 99 VAL B C 1
ATOM 1616 O O . VAL B 1 99 ? 4.492 -8.562 -6.992 1 98.94 99 VAL B O 1
ATOM 1619 N N . GLY B 1 100 ? 6.457 -9.336 -6.215 1 98.69 100 GLY B N 1
ATOM 1620 C CA . GLY B 1 100 ? 7.258 -8.352 -6.926 1 98.69 100 GLY B CA 1
ATOM 1621 C C . GLY B 1 100 ? 7.656 -7.168 -6.066 1 98.69 100 GLY B C 1
ATOM 1622 O O . GLY B 1 100 ? 7.512 -7.211 -4.84 1 98.69 100 GLY B O 1
ATOM 1623 N N . PRO B 1 101 ? 8.102 -6.18 -6.699 1 98.75 101 PRO B N 1
ATOM 1624 C CA . PRO B 1 101 ? 8.227 -5.91 -8.133 1 98.75 101 PRO B CA 1
ATOM 1625 C C . PRO B 1 101 ? 9.148 -6.902 -8.844 1 98.75 101 PRO B C 1
ATOM 1627 O O . PRO B 1 101 ? 10.133 -7.363 -8.258 1 98.75 101 PRO B O 1
ATOM 1630 N N . ALA B 1 102 ? 8.828 -7.242 -9.977 1 98.81 102 ALA B N 1
ATOM 1631 C CA . ALA B 1 102 ? 9.531 -8.188 -10.836 1 98.81 102 ALA B CA 1
ATOM 1632 C C . ALA B 1 102 ? 9.062 -8.07 -12.281 1 98.81 102 ALA B C 1
ATOM 1634 O O . ALA B 1 102 ? 8.102 -7.348 -12.578 1 98.81 102 ALA B O 1
ATOM 1635 N N . PRO B 1 103 ? 9.797 -8.656 -13.188 1 98.69 103 PRO B N 1
ATOM 1636 C CA . PRO B 1 103 ? 9.32 -8.656 -14.578 1 98.69 103 PRO B CA 1
ATOM 1637 C C . PRO B 1 103 ? 7.875 -9.133 -14.703 1 98.69 103 PRO B C 1
ATOM 1639 O O . PRO B 1 103 ? 7.488 -10.117 -14.07 1 98.69 103 PRO B O 1
ATOM 1642 N N . ARG B 1 104 ? 7.098 -8.438 -15.484 1 98.5 104 ARG B N 1
ATOM 1643 C CA . ARG B 1 104 ? 5.66 -8.656 -15.617 1 98.5 104 ARG B CA 1
ATOM 1644 C C . ARG B 1 104 ? 5.352 -10.109 -15.945 1 98.5 104 ARG B C 1
ATOM 1646 O O . ARG B 1 104 ? 4.422 -10.695 -15.383 1 98.5 104 ARG B O 1
ATOM 1653 N N . ASP B 1 105 ? 6.105 -10.711 -16.828 1 98.31 105 ASP B N 1
ATOM 1654 C CA . ASP B 1 105 ? 5.848 -12.086 -17.25 1 98.31 105 ASP B CA 1
ATOM 1655 C C . ASP B 1 105 ? 5.98 -13.062 -16.094 1 98.31 105 ASP B C 1
ATOM 1657 O O . ASP B 1 105 ? 5.219 -14.023 -15.992 1 98.31 105 ASP B O 1
ATOM 1661 N N . LEU B 1 106 ? 6.93 -12.828 -15.258 1 98.56 106 LEU B N 1
ATOM 1662 C CA . LEU B 1 106 ? 7.137 -13.695 -14.102 1 98.56 106 LEU B CA 1
ATOM 1663 C C . LEU B 1 106 ? 6.027 -13.5 -13.07 1 98.56 106 LEU B C 1
ATOM 1665 O O . LEU B 1 106 ? 5.512 -14.477 -12.523 1 98.56 106 LEU B O 1
ATOM 1669 N N . VAL B 1 107 ? 5.641 -12.258 -12.812 1 9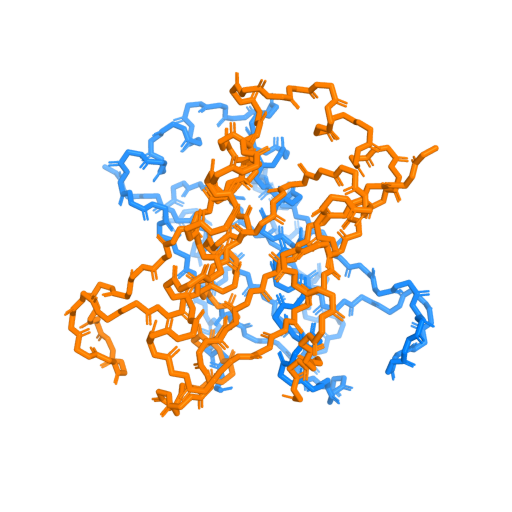8.81 107 VAL B N 1
ATOM 1670 C CA . VAL B 1 107 ? 4.559 -11.969 -11.875 1 98.81 107 VAL B CA 1
ATOM 1671 C C . VAL B 1 107 ? 3.26 -12.594 -12.383 1 98.81 107 VAL B C 1
ATOM 1673 O O . VAL B 1 107 ? 2.504 -13.18 -11.602 1 98.81 107 VAL B O 1
ATOM 1676 N N . ASP B 1 108 ? 3.082 -12.578 -13.703 1 98.5 108 ASP B N 1
ATOM 1677 C CA . ASP B 1 108 ? 1.854 -13.086 -14.305 1 98.5 108 ASP B CA 1
ATOM 1678 C C . ASP B 1 108 ? 1.79 -14.609 -14.219 1 98.5 108 ASP B C 1
ATOM 1680 O O . ASP B 1 108 ? 0.704 -15.188 -14.234 1 98.5 108 ASP B O 1
ATOM 1684 N N . ARG B 1 109 ? 2.854 -15.203 -14.148 1 98.69 109 ARG B N 1
ATOM 1685 C CA . ARG B 1 109 ? 2.855 -16.656 -13.938 1 98.69 109 ARG B CA 1
ATOM 1686 C C . ARG B 1 109 ? 2.23 -17 -12.594 1 98.69 109 ARG B C 1
ATOM 1688 O O . ARG B 1 109 ? 1.663 -18.078 -12.43 1 98.69 109 ARG B O 1
ATOM 1695 N N . VAL B 1 110 ? 2.355 -16.125 -11.656 1 98.81 110 VAL B N 1
ATOM 1696 C CA . VAL B 1 110 ? 1.848 -16.391 -10.312 1 98.81 110 VAL B CA 1
ATOM 1697 C C . VAL B 1 110 ? 0.407 -15.891 -10.203 1 98.81 110 VAL B C 1
ATOM 1699 O O . VAL B 1 110 ? -0.464 -16.609 -9.703 1 98.81 110 VAL B O 1
ATOM 1702 N N . THR B 1 111 ? 0.132 -14.711 -10.766 1 98.75 111 THR B N 1
ATOM 1703 C CA . THR B 1 111 ? -1.116 -14.047 -10.398 1 98.75 111 THR B CA 1
ATOM 1704 C C . THR B 1 111 ? -1.938 -13.719 -11.641 1 98.75 111 THR B C 1
ATOM 1706 O O . THR B 1 111 ? -3.02 -13.141 -11.539 1 98.75 111 THR B O 1
ATOM 1709 N N . GLY B 1 112 ? -1.481 -14.008 -12.82 1 98.19 112 GLY B N 1
ATOM 1710 C CA . GLY B 1 112 ? -2.057 -13.555 -14.078 1 98.19 112 GLY B CA 1
ATOM 1711 C C . GLY B 1 112 ? -3.477 -14.039 -14.297 1 98.19 112 GLY B C 1
ATOM 1712 O O . GLY B 1 112 ? -4.219 -13.469 -15.094 1 98.19 112 GLY B O 1
ATOM 1713 N N . SER B 1 113 ? -3.926 -15.016 -13.594 1 98 113 SER B N 1
ATOM 1714 C CA . SER B 1 113 ? -5.25 -15.594 -13.805 1 98 113 SER B CA 1
ATOM 1715 C C . SER B 1 113 ? -6.277 -14.984 -12.859 1 98 113 SER B C 1
ATOM 1717 O O . SER B 1 113 ? -7.473 -15.258 -12.961 1 98 113 SER B O 1
ATOM 1719 N N . LEU B 1 114 ? -5.855 -14.188 -11.984 1 98.31 114 LEU B N 1
ATOM 1720 C CA . LEU B 1 114 ? -6.738 -13.672 -10.938 1 98.31 114 LEU B CA 1
ATOM 1721 C C . LEU B 1 114 ? -7.527 -12.469 -11.438 1 98.31 114 LEU B C 1
ATOM 1723 O O . LEU B 1 114 ? -7.113 -11.805 -12.391 1 98.31 114 LEU B O 1
ATOM 1727 N N . ARG B 1 115 ? -8.609 -12.203 -10.75 1 96.69 115 ARG B N 1
ATOM 1728 C CA . ARG B 1 115 ? -9.445 -11.047 -11.055 1 96.69 115 ARG B CA 1
ATOM 1729 C C . ARG B 1 115 ? -9.023 -9.828 -10.234 1 96.69 115 ARG B C 1
ATOM 1731 O O . ARG B 1 1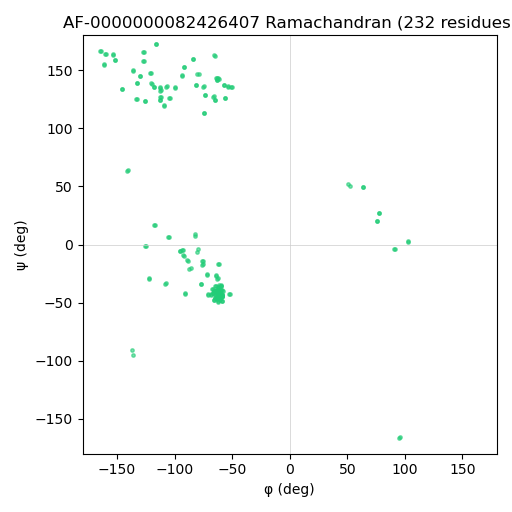15 ? -8.492 -9.977 -9.125 1 96.69 115 ARG B O 1
ATOM 1738 N N . LEU B 1 116 ? -9.297 -8.68 -10.789 1 95.44 116 LEU B N 1
ATOM 1739 C CA . LEU B 1 116 ? -9.078 -7.441 -10.047 1 95.44 116 LEU B CA 1
ATOM 1740 C C . LEU B 1 116 ? -9.992 -7.371 -8.828 1 95.44 116 LEU B C 1
ATOM 1742 O O . LEU B 1 116 ? -11.141 -7.836 -8.883 1 95.44 116 LEU B O 1
ATOM 1746 N N . LEU B 1 117 ? -9.469 -6.828 -7.797 1 95.31 117 LEU B N 1
ATOM 1747 C CA . LEU B 1 117 ? -10.328 -6.566 -6.648 1 95.31 117 LEU B CA 1
ATOM 1748 C C . LEU B 1 117 ? -11.375 -5.512 -6.984 1 95.31 117 LEU B C 1
ATOM 1750 O O . LEU B 1 117 ? -11.047 -4.465 -7.551 1 95.31 117 LEU B O 1
ATOM 1754 N N . ARG B 1 118 ? -12.562 -5.816 -6.746 1 82.56 118 ARG B N 1
ATOM 1755 C CA . ARG B 1 118 ? -13.68 -4.938 -7.078 1 82.56 118 ARG B CA 1
ATOM 1756 C C . ARG B 1 118 ? -13.836 -3.838 -6.031 1 82.56 118 ARG B C 1
ATOM 1758 O O . ARG B 1 118 ? -13.578 -4.059 -4.848 1 82.56 118 ARG B O 1
#

Solvent-accessible surface area (backbone atoms only — not comparable to full-atom values): 11844 Å² total; per-residue (Å²): 139,60,43,29,27,42,31,35,32,44,60,65,74,69,66,47,44,20,55,46,19,41,44,39,24,50,9,44,44,50,1,38,56,45,14,50,74,75,37,44,69,41,43,53,51,19,57,74,68,69,55,43,68,45,37,26,42,40,74,40,70,68,59,52,49,52,38,52,52,48,31,54,74,70,67,43,33,50,27,78,32,56,40,82,33,85,68,95,48,61,61,65,40,73,44,26,34,10,37,16,44,29,50,39,71,64,50,37,71,56,54,59,84,53,48,69,35,94,139,58,43,29,27,39,32,36,32,45,62,66,74,73,67,48,45,20,56,47,18,41,44,38,23,50,10,45,44,50,0,38,54,46,14,52,74,75,36,44,67,41,42,52,51,19,58,75,68,69,54,43,66,47,38,27,42,40,72,40,69,66,60,50,50,52,38,52,50,47,31,54,75,71,67,44,32,48,27,80,34,54,39,82,32,85,70,95,49,62,60,65,40,71,44,27,33,11,36,17,43,29,50,41,71,64,48,36,72,56,53,59,85,54,48,68,34,96

InterPro domains:
  IPR002833 Peptidyl-tRNA hydrolase, PTH2 [PF01981] (3-117)
  IPR002833 Peptidyl-tRNA hydrolase, PTH2 [PTHR12649] (2-117)
  IPR002833 Peptidyl-tRNA hydrolase, PTH2 [TIGR00283] (4-117)
  IPR002833 Peptidyl-tRNA hydrolase, PTH2 [cd02430] (3-117)
  IPR023476 Peptidyl-tRNA hydrolase II domain superfamily [G3DSA:3.40.1490.10] (1-117)
  IPR023476 Peptidyl-tRNA hydrolase II domain superfamily [SSF102462] (2-117)
  IPR034759 Peptidyl-tRNA hydrolase, archaea [MF_00628] (3-118)